Protein AF-A0A9W8GSR2-F1 (afdb_monomer_lite)

Foldseek 3Di:
DDDDDDDDDDDDPVVVVVVVVVVCCVPVVVDPPDPPVVVVVVVVVVVPPDPVVVCCVVVVVVVVVVVVVVVVVVVVVVVVVVVVVVVVPPPPVVPPPPVVPPPDDPPPDDDPPPPVLDFDADPQWTFDFDPPCPPDRDTDTDHHDPVSVVCVVVVPDPPSPPPPPDDPDPDPPDPVRVVVVVVVVPPDDPDDDDDPDPPVVVVVPPDDD

Radius of gyration: 35.97 Å; chains: 1; bounding box: 57×57×98 Å

Structure (mmCIF, N/CA/C/O backbone):
data_AF-A0A9W8GSR2-F1
#
_entry.id   AF-A0A9W8GSR2-F1
#
loop_
_atom_site.group_PDB
_atom_site.id
_atom_site.type_symbol
_atom_site.label_atom_id
_atom_site.label_alt_id
_atom_site.label_comp_id
_atom_site.label_asym_id
_atom_site.label_entity_id
_atom_site.label_seq_id
_atom_site.pdbx_PDB_ins_code
_atom_site.Cartn_x
_atom_site.Cartn_y
_atom_site.Cartn_z
_atom_site.occupancy
_atom_site.B_iso_or_equiv
_atom_site.auth_se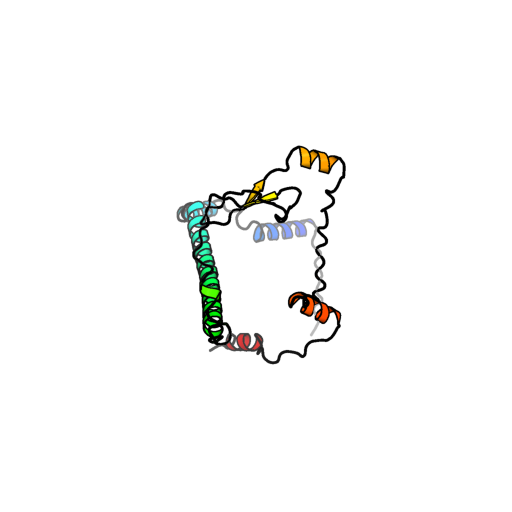q_id
_atom_site.auth_comp_id
_atom_site.auth_asym_id
_atom_site.auth_atom_id
_atom_site.pdbx_PDB_model_num
ATOM 1 N N . MET A 1 1 ? -5.259 -38.909 52.952 1.00 62.69 1 MET A N 1
ATOM 2 C CA . MET A 1 1 ? -5.332 -37.465 52.633 1.00 62.69 1 MET A CA 1
ATOM 3 C C . MET A 1 1 ? -6.721 -37.142 52.102 1.00 62.69 1 MET A C 1
ATOM 5 O O . MET A 1 1 ? -7.087 -37.640 51.044 1.00 62.69 1 MET A O 1
ATOM 9 N N . ALA A 1 2 ? -7.532 -36.405 52.863 1.00 62.84 2 ALA A N 1
ATOM 10 C CA . ALA A 1 2 ? -8.907 -36.088 52.479 1.00 62.84 2 ALA A CA 1
ATOM 11 C C . ALA A 1 2 ? -8.923 -35.020 51.373 1.00 62.84 2 ALA A C 1
ATOM 13 O O . ALA A 1 2 ? -8.339 -33.948 51.526 1.00 62.84 2 ALA A O 1
ATOM 14 N N . LYS A 1 3 ? -9.586 -35.309 50.247 1.00 74.06 3 LYS A N 1
ATOM 15 C CA . LYS A 1 3 ? -9.764 -34.348 49.151 1.00 74.06 3 LYS A CA 1
ATOM 16 C C . LYS A 1 3 ? -10.766 -33.279 49.595 1.00 74.06 3 LYS A C 1
ATOM 18 O O . LYS A 1 3 ? -11.950 -33.570 49.757 1.00 74.06 3 LYS A O 1
ATOM 23 N N . LYS A 1 4 ? -10.291 -32.049 49.806 1.00 83.69 4 LYS A N 1
ATOM 24 C CA . LYS A 1 4 ? -11.139 -30.898 50.142 1.00 83.69 4 LYS A CA 1
ATOM 25 C C . LYS A 1 4 ? -12.046 -30.605 48.941 1.00 83.69 4 LYS A C 1
ATOM 27 O O . LYS A 1 4 ? -11.554 -30.304 47.854 1.00 83.69 4 LYS A O 1
ATOM 32 N N . LYS A 1 5 ? -13.361 -30.763 49.110 1.00 83.81 5 LYS A N 1
ATOM 33 C CA . LYS A 1 5 ? -14.344 -30.468 48.057 1.00 83.81 5 LYS A CA 1
ATOM 34 C C . LYS A 1 5 ? -14.352 -28.953 47.814 1.00 83.81 5 LYS A C 1
ATOM 36 O O . LYS A 1 5 ? -14.456 -28.189 48.770 1.00 83.81 5 LYS A O 1
ATOM 41 N N . ARG A 1 6 ? -14.201 -28.523 46.556 1.00 87.19 6 ARG A N 1
ATOM 42 C CA . ARG A 1 6 ? -14.324 -27.110 46.168 1.00 87.19 6 ARG A CA 1
ATOM 43 C C . ARG A 1 6 ? -15.797 -26.719 46.216 1.00 87.19 6 ARG A C 1
ATOM 45 O O . ARG A 1 6 ? -16.610 -27.336 45.535 1.00 87.19 6 ARG A O 1
ATOM 52 N N . THR A 1 7 ? -16.129 -25.720 47.020 1.00 88.44 7 THR A N 1
ATOM 53 C CA . THR A 1 7 ? -17.444 -25.083 47.003 1.00 88.44 7 THR A CA 1
ATOM 54 C C . THR A 1 7 ? -17.496 -24.084 45.852 1.00 88.44 7 THR A C 1
ATOM 56 O O . THR A 1 7 ? -16.551 -23.325 45.637 1.00 88.44 7 THR A O 1
ATOM 59 N N . VAL A 1 8 ? -18.585 -24.115 45.086 1.00 91.81 8 VAL A N 1
ATOM 60 C CA . VAL A 1 8 ? -18.861 -23.129 44.038 1.00 91.81 8 VAL A CA 1
ATOM 61 C C . VAL A 1 8 ? -19.507 -21.930 44.721 1.00 91.81 8 VAL A C 1
ATOM 63 O O . VAL A 1 8 ? -20.615 -22.043 45.237 1.00 91.81 8 VAL A O 1
ATOM 66 N N . ALA A 1 9 ? -18.791 -20.811 44.781 1.00 89.94 9 ALA A N 1
ATOM 67 C CA . ALA A 1 9 ? -19.355 -19.549 45.238 1.00 89.94 9 ALA A CA 1
ATOM 68 C C . ALA A 1 9 ? -20.155 -18.940 44.081 1.00 89.94 9 ALA A C 1
ATOM 70 O O . ALA A 1 9 ? -19.578 -18.584 43.054 1.00 89.94 9 ALA A O 1
ATOM 71 N N . VAL A 1 10 ? -21.477 -18.877 44.227 1.00 94.31 10 VAL A N 1
ATOM 72 C CA . VAL A 1 10 ? -22.350 -18.157 43.295 1.00 94.31 10 VAL A CA 1
ATOM 73 C C . VAL A 1 10 ? -22.436 -16.719 43.795 1.00 94.31 10 VAL A C 1
ATOM 75 O O . VAL A 1 10 ? -22.927 -16.489 44.897 1.00 94.31 10 VAL A O 1
ATOM 78 N N . LEU A 1 11 ? -21.894 -15.782 43.017 1.00 96.19 11 LEU A N 1
ATOM 79 C CA . LEU A 1 11 ? -21.961 -14.350 43.309 1.00 96.19 11 LEU A CA 1
ATOM 80 C C . LEU A 1 11 ? -23.359 -13.817 42.998 1.00 96.19 11 LEU A C 1
ATOM 82 O O . LEU A 1 11 ? -24.037 -14.320 42.098 1.00 96.19 11 LEU A O 1
ATOM 86 N N . SER A 1 12 ? -23.773 -12.782 43.722 1.00 97.38 12 SER A N 1
ATOM 87 C CA . SER A 1 12 ? -24.953 -12.010 43.339 1.00 97.38 12 SER A CA 1
ATOM 88 C C . SER A 1 12 ? -24.688 -11.213 42.054 1.00 97.38 12 SER A C 1
ATOM 90 O O . SER A 1 12 ? -23.543 -10.901 41.720 1.00 97.38 12 SER A O 1
ATOM 92 N N . GLU A 1 13 ? -25.748 -10.860 41.325 1.00 97.00 13 GLU A N 1
ATOM 93 C CA . GLU A 1 13 ? -25.638 -10.092 40.076 1.00 97.00 13 GLU A CA 1
ATOM 94 C C . GLU A 1 13 ? -24.912 -8.752 40.283 1.00 97.00 13 GLU A C 1
ATOM 96 O O . GLU A 1 13 ? -24.059 -8.387 39.479 1.00 97.00 13 GLU A O 1
ATOM 101 N N . ALA A 1 14 ? -25.170 -8.070 41.404 1.00 96.12 14 ALA A N 1
ATOM 102 C CA . ALA A 1 14 ? -24.529 -6.801 41.750 1.00 96.12 14 ALA A CA 1
ATOM 103 C C . ALA A 1 14 ? -23.016 -6.933 42.019 1.00 96.12 14 ALA A C 1
ATOM 105 O O . ALA A 1 14 ? -22.234 -6.056 41.655 1.00 96.12 14 ALA A O 1
ATOM 106 N N . GLU A 1 15 ? -22.581 -8.028 42.648 1.00 97.31 15 GLU A N 1
ATOM 107 C CA . GLU A 1 15 ? -21.153 -8.294 42.868 1.00 97.31 15 GLU A CA 1
ATOM 108 C C . GLU A 1 15 ? -20.445 -8.643 41.558 1.00 97.31 15 GLU A C 1
ATOM 110 O O . GLU A 1 15 ? -19.308 -8.225 41.333 1.00 97.31 15 GLU A O 1
ATOM 115 N N . PHE A 1 16 ? -21.123 -9.387 40.680 1.00 97.06 16 PHE A N 1
ATOM 116 C CA . PHE A 1 16 ? -20.595 -9.734 39.367 1.00 97.06 16 PHE A CA 1
ATOM 117 C C . PHE A 1 16 ? -20.391 -8.491 38.495 1.00 97.06 16 PHE A C 1
ATOM 119 O O . PHE A 1 16 ? -19.299 -8.303 37.957 1.00 97.06 16 PHE A O 1
ATOM 126 N N . THR A 1 17 ? -21.400 -7.621 38.384 1.00 96.25 17 THR A N 1
ATOM 127 C CA . THR A 1 17 ? -21.311 -6.400 37.567 1.00 96.25 17 THR A CA 1
ATOM 128 C C . THR A 1 17 ? -20.237 -5.450 38.086 1.00 96.25 17 THR A C 1
ATOM 130 O O . THR A 1 17 ? -19.386 -5.027 37.309 1.00 96.25 17 THR A O 1
ATOM 133 N N . SER A 1 18 ? -20.183 -5.216 39.400 1.00 95.81 18 SER A N 1
ATOM 134 C CA . SER A 1 18 ? -19.136 -4.401 40.035 1.00 95.81 18 SER A CA 1
ATOM 135 C C . SER A 1 18 ? -17.723 -4.952 39.782 1.00 95.81 18 SER A C 1
ATOM 137 O O . SER A 1 18 ? -16.793 -4.201 39.478 1.00 95.81 18 SER A O 1
ATOM 139 N N . GLY A 1 19 ? -17.554 -6.278 39.834 1.00 96.06 19 GLY A N 1
ATOM 140 C CA . GLY A 1 19 ? -16.280 -6.927 39.525 1.00 96.06 19 GLY A CA 1
ATOM 141 C C . GLY A 1 19 ? -15.850 -6.747 38.066 1.00 96.06 19 GLY A C 1
ATOM 142 O O . GLY A 1 19 ? -14.680 -6.471 37.799 1.00 96.06 19 GLY A O 1
ATOM 143 N N . ILE A 1 20 ? -16.789 -6.868 37.124 1.00 96.56 20 ILE A N 1
ATOM 144 C CA . ILE A 1 20 ? -16.529 -6.626 35.699 1.00 96.56 20 ILE A CA 1
ATOM 145 C C . ILE A 1 20 ? -16.196 -5.153 35.448 1.00 96.56 20 ILE A C 1
ATOM 147 O O . ILE A 1 20 ? -15.214 -4.874 34.762 1.00 96.56 20 ILE A O 1
ATOM 151 N N . ASP A 1 21 ? -16.933 -4.217 36.047 1.00 90.50 21 ASP A N 1
ATOM 152 C CA . ASP A 1 21 ? -16.673 -2.782 35.902 1.00 90.50 21 ASP A CA 1
ATOM 153 C C . ASP A 1 21 ? -15.286 -2.399 36.427 1.00 90.50 21 ASP A C 1
ATOM 155 O O . ASP A 1 21 ? -14.570 -1.639 35.776 1.00 90.50 21 ASP A O 1
ATOM 159 N N . ALA A 1 22 ? -14.849 -2.980 37.548 1.00 90.75 22 ALA A N 1
ATOM 160 C CA . ALA A 1 22 ? -13.500 -2.771 38.069 1.00 90.75 22 ALA A CA 1
ATOM 161 C C . ALA A 1 22 ? -12.412 -3.284 37.105 1.00 90.75 22 ALA A C 1
ATOM 163 O O . ALA A 1 22 ? -11.382 -2.629 36.924 1.00 90.75 22 ALA A O 1
ATOM 164 N N . ILE A 1 23 ? -12.637 -4.434 36.458 1.00 92.44 23 ILE A N 1
ATOM 165 C CA . ILE A 1 23 ? -11.720 -4.982 35.445 1.00 92.44 23 ILE A CA 1
ATOM 166 C C . ILE A 1 23 ? -11.686 -4.073 34.214 1.00 92.44 23 ILE A C 1
ATOM 168 O O . ILE A 1 23 ? -10.605 -3.726 33.740 1.00 92.44 23 ILE A O 1
ATOM 172 N N . ILE A 1 24 ? -12.850 -3.638 33.725 1.00 88.81 24 ILE A N 1
ATOM 173 C CA . ILE A 1 24 ? -12.952 -2.746 32.566 1.00 88.81 24 ILE A CA 1
ATOM 174 C C . ILE A 1 24 ? -12.263 -1.412 32.857 1.00 88.81 24 ILE A C 1
ATOM 176 O O . ILE A 1 24 ? -11.467 -0.947 32.045 1.00 88.81 24 ILE A O 1
ATOM 180 N N . GLN A 1 25 ? -12.509 -0.803 34.016 1.00 84.50 25 GLN A N 1
ATOM 181 C CA . GLN A 1 25 ? -11.863 0.452 34.399 1.00 84.50 25 GLN A CA 1
ATOM 182 C C . GLN A 1 25 ? -10.343 0.307 34.471 1.00 84.50 25 GLN A C 1
ATOM 184 O O . GLN A 1 25 ? -9.629 1.156 33.946 1.00 84.50 25 GLN A O 1
ATOM 189 N N . ARG A 1 26 ? -9.836 -0.785 35.052 1.00 85.19 26 ARG A N 1
ATOM 190 C CA . ARG A 1 26 ? -8.392 -1.025 35.150 1.00 85.19 26 ARG A CA 1
ATOM 191 C C . ARG A 1 26 ? -7.738 -1.243 33.783 1.00 85.19 26 ARG A C 1
ATOM 193 O O . ARG A 1 26 ? -6.669 -0.691 33.532 1.00 85.19 26 ARG A O 1
ATOM 200 N N . ASP A 1 27 ? -8.367 -2.044 32.925 1.00 88.56 27 ASP A N 1
ATOM 201 C CA . ASP A 1 27 ? -7.731 -2.551 31.704 1.00 88.56 27 ASP A CA 1
ATOM 202 C C . ASP A 1 27 ? -8.003 -1.659 30.480 1.00 88.56 27 ASP A C 1
ATOM 204 O O . ASP A 1 27 ? -7.132 -1.504 29.624 1.00 88.56 27 ASP A O 1
ATOM 208 N N . TYR A 1 28 ? -9.180 -1.030 30.403 1.00 84.62 28 TYR A N 1
ATOM 209 C CA . TYR A 1 28 ? -9.578 -0.174 29.277 1.00 84.62 28 TYR A CA 1
ATOM 210 C C . TYR A 1 28 ? -9.481 1.320 29.584 1.00 84.62 28 TYR A C 1
ATOM 212 O O . TYR A 1 28 ? -9.255 2.113 28.669 1.00 84.62 28 TYR A O 1
ATOM 220 N N . PHE A 1 29 ? -9.589 1.720 30.854 1.00 73.44 29 PHE A N 1
ATOM 221 C CA . PHE A 1 29 ? -9.509 3.124 31.265 1.00 73.44 29 PHE A CA 1
ATOM 222 C C . PHE A 1 29 ? -8.435 3.363 32.336 1.00 73.44 29 PHE A C 1
ATOM 224 O O . PHE A 1 29 ? -8.732 3.935 33.385 1.00 73.44 29 PHE A O 1
ATOM 231 N N . PRO A 1 30 ? -7.157 3.019 32.083 1.00 66.62 30 PRO A N 1
ATOM 232 C CA . PRO A 1 30 ? -6.099 3.046 33.099 1.00 66.62 30 PRO A CA 1
ATOM 233 C C . PRO A 1 30 ? -5.789 4.438 33.694 1.00 66.62 30 PRO A C 1
ATOM 235 O O . PRO A 1 30 ? -4.845 4.570 34.469 1.00 66.62 30 PRO A O 1
ATOM 238 N N . ARG A 1 31 ? -6.513 5.505 33.314 1.00 59.88 31 ARG A N 1
ATOM 239 C CA . ARG A 1 31 ? -6.194 6.903 33.654 1.00 59.88 31 ARG A CA 1
ATOM 240 C C . ARG A 1 31 ? -7.383 7.824 33.946 1.00 59.88 31 ARG A C 1
ATOM 242 O O . ARG A 1 31 ? -7.170 9.026 34.070 1.00 59.88 31 ARG A O 1
ATOM 249 N N . THR A 1 32 ? -8.616 7.335 34.069 1.00 60.59 32 THR A N 1
ATOM 250 C CA . THR A 1 32 ? -9.769 8.228 34.321 1.00 60.59 32 THR A CA 1
ATOM 251 C C . THR A 1 32 ? -9.885 8.749 35.756 1.00 60.59 32 THR A C 1
ATOM 253 O O . THR A 1 32 ? -10.733 9.605 35.988 1.00 60.59 32 THR A O 1
ATOM 256 N N . LEU A 1 33 ? -9.063 8.297 36.714 1.00 55.22 33 LEU A N 1
ATOM 257 C CA . LEU A 1 33 ? -9.316 8.577 38.137 1.00 55.22 33 LEU A CA 1
ATOM 258 C C . LEU A 1 33 ? -8.362 9.541 38.858 1.00 55.22 33 LEU A C 1
ATOM 260 O O . LEU A 1 33 ? -8.759 10.047 39.898 1.00 55.22 33 LEU A O 1
ATOM 264 N N . ASP A 1 34 ? -7.209 9.930 38.302 1.00 58.84 34 ASP A N 1
ATOM 265 C CA . ASP A 1 34 ? -6.308 10.867 38.997 1.00 58.84 34 ASP A CA 1
ATOM 266 C C . ASP A 1 34 ? -5.976 12.102 38.152 1.00 58.84 34 ASP A C 1
ATOM 268 O O . ASP A 1 34 ? -4.991 12.149 37.407 1.00 58.84 34 ASP A O 1
ATOM 272 N N . GLY A 1 35 ? -6.760 13.171 38.333 1.00 57.28 35 GLY A N 1
ATOM 273 C CA . GLY A 1 35 ? -6.522 14.487 37.716 1.00 57.28 35 GLY A CA 1
ATOM 274 C C . GLY A 1 35 ? -5.141 15.100 38.026 1.00 57.28 35 GLY A C 1
ATOM 275 O O . GLY A 1 35 ? -4.713 16.044 37.359 1.00 57.28 35 GLY A O 1
ATOM 276 N N . ALA A 1 36 ? -4.404 14.545 38.994 1.00 56.94 36 ALA A N 1
ATOM 277 C CA . ALA A 1 36 ? -3.026 14.919 39.304 1.00 56.94 36 ALA A CA 1
ATOM 278 C C . ALA A 1 36 ? -1.998 14.348 38.302 1.00 56.94 36 ALA A C 1
ATOM 280 O O . ALA A 1 36 ? -1.045 15.045 37.947 1.00 56.94 36 ALA A O 1
ATOM 281 N N . GLN A 1 37 ? -2.198 13.130 37.781 1.00 56.81 37 GLN A N 1
ATOM 282 C CA . GLN A 1 37 ? -1.259 12.505 36.834 1.00 56.81 37 GLN A CA 1
ATOM 283 C C . GLN A 1 37 ? -1.407 13.035 35.400 1.00 56.81 37 GLN A C 1
ATOM 285 O O . GLN A 1 37 ? -0.446 13.029 34.624 1.00 56.81 37 GLN A O 1
ATOM 290 N N . GLN A 1 38 ? -2.577 13.580 35.049 1.00 58.81 38 GLN A N 1
ATOM 291 C CA . GLN A 1 38 ? -2.821 14.167 33.727 1.00 58.81 38 GLN A CA 1
ATOM 292 C C . GLN A 1 38 ? -1.885 15.352 33.428 1.00 58.81 38 GLN A C 1
ATOM 294 O O . GLN A 1 38 ? -1.469 15.551 32.284 1.00 58.81 38 GLN A O 1
ATOM 299 N N . ARG A 1 39 ? -1.467 16.097 34.462 1.00 58.56 39 ARG A N 1
ATOM 300 C CA . ARG A 1 39 ? -0.545 17.232 34.306 1.00 58.56 39 ARG A CA 1
ATOM 301 C C . ARG A 1 39 ? 0.867 16.797 33.913 1.00 58.56 39 ARG A C 1
ATOM 303 O O . ARG A 1 39 ? 1.480 17.470 33.090 1.00 58.56 39 ARG A O 1
ATOM 310 N N . GLN A 1 40 ? 1.359 15.660 34.407 1.00 58.53 40 GLN A N 1
ATOM 311 C CA . GLN A 1 40 ? 2.710 15.181 34.087 1.00 58.53 40 GLN A CA 1
ATOM 312 C C . GLN A 1 40 ? 2.809 14.600 32.665 1.00 58.53 40 GLN A C 1
ATOM 314 O O . GLN A 1 40 ? 3.762 14.905 31.952 1.00 58.53 40 GLN A O 1
ATOM 319 N N . CYS A 1 41 ? 1.796 13.865 32.188 1.00 54.22 41 CYS A N 1
ATOM 320 C CA . CYS A 1 41 ? 1.774 13.383 30.794 1.00 54.22 41 CYS A CA 1
ATOM 321 C C . CYS A 1 41 ? 1.633 14.509 29.756 1.00 54.22 41 CYS A C 1
ATOM 323 O O . CYS A 1 41 ? 2.127 14.382 28.641 1.00 54.22 41 CYS A O 1
ATOM 325 N N . SER A 1 42 ? 1.005 15.634 30.111 1.00 56.53 42 SER A N 1
ATOM 326 C CA . SER A 1 42 ? 0.928 16.794 29.212 1.00 56.53 42 SER A CA 1
ATOM 327 C C . SER A 1 42 ? 2.260 17.546 29.058 1.00 56.53 42 SER A C 1
ATOM 329 O O . SER A 1 42 ? 2.448 18.271 28.084 1.00 56.53 42 SER A O 1
ATOM 331 N N . GLN A 1 43 ? 3.203 17.376 29.994 1.00 58.12 43 GLN A N 1
ATOM 332 C CA . GLN A 1 43 ? 4.503 18.054 29.953 1.00 58.12 43 GLN A CA 1
ATOM 333 C C . GLN A 1 43 ? 5.520 17.317 29.074 1.00 58.12 43 GLN A C 1
ATOM 335 O O . GLN A 1 43 ? 6.281 17.969 28.364 1.00 58.12 43 GLN A O 1
ATOM 340 N N . THR A 1 44 ? 5.489 15.983 29.024 1.00 54.62 44 THR A N 1
ATOM 341 C CA . THR A 1 44 ? 6.306 15.208 28.068 1.00 54.62 44 THR A CA 1
ATOM 342 C C . THR A 1 44 ? 5.814 15.374 26.626 1.00 54.62 44 THR A C 1
ATOM 344 O O . THR A 1 44 ? 6.623 15.401 25.699 1.00 54.62 44 THR A O 1
ATOM 347 N N . ALA A 1 45 ? 4.510 15.601 26.434 1.00 55.25 45 ALA A N 1
ATOM 348 C CA . ALA A 1 45 ? 3.919 15.970 25.144 1.00 55.25 45 ALA A CA 1
ATOM 349 C C . ALA A 1 45 ? 4.333 17.371 24.643 1.00 55.25 45 ALA A C 1
ATOM 351 O O . ALA A 1 45 ? 4.136 17.685 23.477 1.00 55.25 45 ALA A O 1
ATOM 352 N N . ARG A 1 46 ? 4.901 18.225 25.509 1.00 55.50 46 ARG A N 1
ATOM 353 C CA . ARG A 1 46 ? 5.477 19.526 25.118 1.00 55.50 46 ARG A CA 1
ATOM 354 C C . ARG A 1 46 ? 6.959 19.449 24.746 1.00 55.50 46 ARG A C 1
ATOM 356 O O . ARG A 1 46 ? 7.471 20.391 24.155 1.00 55.50 46 ARG A O 1
ATOM 363 N N . GLN A 1 47 ? 7.649 18.372 25.130 1.00 62.41 47 GLN A N 1
ATOM 364 C CA . GLN A 1 47 ? 9.057 18.133 24.785 1.00 62.41 47 GLN A CA 1
ATOM 365 C C . GLN A 1 47 ? 9.220 17.290 23.518 1.00 62.41 47 GLN A C 1
ATOM 367 O O . GLN A 1 47 ? 10.271 17.320 22.886 1.00 62.41 47 GLN A O 1
ATOM 372 N N . SER A 1 48 ? 8.182 16.551 23.135 1.00 58.72 48 SER A N 1
ATOM 373 C CA . SER A 1 48 ? 8.051 16.039 21.777 1.00 58.72 48 SER A CA 1
ATOM 374 C C . SER A 1 48 ? 7.652 17.225 20.905 1.00 58.72 48 SER A C 1
ATOM 376 O O . SER A 1 48 ? 6.716 17.946 21.246 1.00 58.72 48 SER A O 1
ATOM 378 N N . GLY A 1 49 ? 8.403 17.476 19.830 1.00 66.94 49 GLY A N 1
ATOM 379 C CA . GLY A 1 49 ? 8.061 18.491 18.837 1.00 66.94 49 GLY A CA 1
ATOM 380 C C . GLY A 1 49 ? 6.617 18.347 18.349 1.00 66.94 49 GLY A C 1
ATOM 381 O O . GLY A 1 49 ? 5.926 17.377 18.668 1.00 66.94 49 GLY A O 1
ATOM 382 N N . SER A 1 50 ? 6.136 19.326 17.580 1.00 86.19 50 SER A N 1
ATOM 383 C CA . SER A 1 50 ? 4.769 19.278 17.039 1.00 86.19 50 SER A CA 1
ATOM 384 C C . SER A 1 50 ? 4.459 17.902 16.428 1.00 86.19 50 SER A C 1
ATOM 386 O O . SER A 1 50 ? 5.354 17.243 15.897 1.00 86.19 50 SER A O 1
ATOM 388 N N . LEU A 1 51 ? 3.199 17.457 16.479 1.00 80.62 51 LEU A N 1
ATOM 389 C CA . LEU A 1 51 ? 2.782 16.201 15.838 1.00 80.62 51 LEU A CA 1
ATOM 390 C C . LEU A 1 51 ? 3.305 16.108 14.391 1.00 80.62 51 LEU A C 1
ATOM 392 O O . LEU A 1 51 ? 3.760 15.051 13.966 1.00 80.62 51 LEU A O 1
ATOM 396 N N . ASP A 1 52 ? 3.333 17.234 13.677 1.00 79.88 52 ASP A N 1
ATOM 397 C CA . ASP A 1 52 ? 3.890 17.351 12.329 1.00 79.88 52 ASP A CA 1
ATOM 398 C C . ASP A 1 52 ? 5.399 17.080 12.253 1.00 79.88 52 ASP A C 1
ATOM 400 O O . ASP A 1 52 ? 5.873 16.506 11.275 1.00 79.88 52 ASP A O 1
ATOM 404 N N . GLU A 1 53 ? 6.172 17.469 13.264 1.00 82.31 53 GLU A N 1
ATOM 405 C CA . GLU A 1 53 ? 7.606 17.184 13.357 1.00 82.31 53 GLU A CA 1
ATOM 406 C C . GLU A 1 53 ? 7.862 15.696 13.606 1.00 82.31 53 GLU A C 1
ATOM 408 O O . GLU A 1 53 ? 8.704 15.103 12.933 1.00 82.31 53 GLU A O 1
ATOM 413 N N . TYR A 1 54 ? 7.078 15.069 14.488 1.00 80.44 54 TYR A N 1
ATOM 414 C CA . TYR A 1 54 ? 7.127 13.622 14.708 1.00 80.44 54 TYR A CA 1
ATOM 415 C C . TYR A 1 54 ? 6.753 12.847 13.436 1.00 80.44 54 TYR A C 1
ATOM 417 O O . TYR A 1 54 ? 7.477 11.944 13.010 1.00 80.44 54 TYR A O 1
ATOM 425 N N . LEU A 1 55 ? 5.666 13.251 12.771 1.00 83.69 55 LEU A N 1
ATOM 426 C CA . LEU A 1 55 ? 5.250 12.662 11.503 1.00 83.69 55 LEU A CA 1
ATOM 427 C C . LEU A 1 55 ? 6.306 12.879 10.416 1.00 83.69 55 LEU A C 1
ATOM 429 O O . LEU A 1 55 ? 6.597 11.944 9.679 1.00 83.69 55 LEU A O 1
ATOM 433 N N . ARG A 1 56 ? 6.944 14.052 10.315 1.00 82.19 56 ARG A N 1
ATOM 434 C CA . ARG A 1 56 ? 8.049 14.283 9.364 1.00 82.19 56 ARG A CA 1
ATOM 435 C C . ARG A 1 56 ? 9.270 13.422 9.667 1.00 82.19 56 ARG A C 1
ATOM 437 O O . ARG A 1 56 ? 9.826 12.840 8.737 1.00 82.19 56 ARG A O 1
ATOM 444 N N . ALA A 1 57 ? 9.682 13.318 10.928 1.00 80.38 57 ALA A N 1
ATOM 445 C CA . ALA A 1 57 ? 10.830 12.507 11.322 1.00 80.38 57 ALA A CA 1
ATOM 446 C C . ALA A 1 57 ? 10.616 11.030 10.961 1.00 80.38 57 ALA A C 1
ATOM 448 O O . ALA A 1 57 ? 11.483 10.420 10.344 1.00 80.38 57 ALA A O 1
ATOM 449 N N . HIS A 1 58 ? 9.436 10.477 11.246 1.00 77.81 58 HIS A N 1
ATOM 450 C CA . HIS A 1 58 ? 9.164 9.057 11.000 1.00 77.81 58 HIS A CA 1
ATOM 451 C C . HIS A 1 58 ? 8.708 8.735 9.573 1.00 77.81 58 HIS A C 1
ATOM 453 O O . HIS A 1 58 ? 9.041 7.676 9.055 1.00 77.81 58 HIS A O 1
ATOM 459 N N . THR A 1 59 ? 8.045 9.652 8.864 1.00 82.38 59 THR A N 1
ATOM 460 C CA . THR A 1 59 ? 7.741 9.434 7.435 1.00 82.38 59 THR A CA 1
ATOM 461 C C . THR A 1 59 ? 8.972 9.600 6.549 1.00 82.38 59 THR A C 1
ATOM 463 O O . THR A 1 59 ? 9.080 8.944 5.513 1.00 82.38 59 THR A O 1
ATOM 466 N N . SER A 1 60 ? 9.919 10.470 6.916 1.00 78.56 60 SER A N 1
ATOM 467 C CA . SER A 1 60 ? 11.148 10.655 6.136 1.00 78.56 60 SER A CA 1
ATOM 468 C C . SER A 1 60 ? 12.102 9.465 6.256 1.00 78.56 60 SER A C 1
ATOM 470 O O . SER A 1 60 ? 12.693 9.072 5.246 1.00 78.56 60 SER A O 1
ATOM 472 N N . GLU A 1 61 ? 12.198 8.848 7.437 1.00 76.44 61 GLU A N 1
ATOM 473 C CA . GLU A 1 61 ? 13.005 7.646 7.664 1.00 76.44 61 GLU A CA 1
ATOM 474 C C . GLU A 1 61 ? 12.468 6.439 6.877 1.00 76.44 61 GLU A C 1
ATOM 476 O O . GLU A 1 61 ? 13.219 5.797 6.130 1.00 76.44 61 GLU A O 1
ATOM 481 N N . ASP A 1 62 ? 11.153 6.207 6.918 1.00 83.56 62 ASP A N 1
ATOM 482 C CA . ASP A 1 62 ? 10.509 5.141 6.144 1.00 83.56 62 ASP A CA 1
ATOM 483 C C . ASP A 1 62 ? 10.685 5.349 4.633 1.00 83.56 62 ASP A C 1
ATOM 485 O O . ASP A 1 62 ? 11.073 4.428 3.906 1.00 83.56 62 ASP A O 1
ATOM 489 N N . ASN A 1 63 ? 10.516 6.584 4.151 1.00 84.56 63 ASN A N 1
ATOM 490 C CA . ASN A 1 63 ? 10.721 6.918 2.742 1.00 84.56 63 ASN A CA 1
ATOM 491 C C . ASN A 1 63 ? 12.177 6.711 2.287 1.00 84.56 63 ASN A C 1
ATOM 493 O O . ASN A 1 63 ? 12.417 6.326 1.137 1.00 84.56 63 ASN A O 1
ATOM 497 N N . ALA A 1 64 ? 13.160 6.946 3.161 1.00 88.94 64 ALA A N 1
ATOM 498 C CA . ALA A 1 64 ? 14.566 6.702 2.853 1.00 88.94 64 ALA A CA 1
ATOM 499 C C . ALA A 1 64 ? 14.864 5.201 2.706 1.00 88.94 64 ALA A C 1
ATOM 501 O O . ALA A 1 64 ? 15.578 4.805 1.780 1.00 88.94 64 ALA A O 1
ATOM 502 N N . SER A 1 65 ? 14.290 4.360 3.571 1.00 89.62 65 SER A N 1
ATOM 503 C CA . SER A 1 65 ? 14.451 2.903 3.487 1.00 89.62 65 SER A CA 1
ATOM 504 C C . SER A 1 65 ? 13.833 2.326 2.204 1.00 89.62 65 SER A C 1
ATOM 506 O O . SER A 1 65 ? 14.467 1.517 1.519 1.00 89.62 65 SER A O 1
ATOM 508 N N . PHE A 1 66 ? 12.653 2.819 1.808 1.00 89.38 66 PHE A N 1
ATOM 509 C CA . PHE A 1 66 ? 11.980 2.396 0.581 1.00 89.38 66 PHE A CA 1
ATOM 510 C C . PHE A 1 66 ? 12.787 2.758 -0.672 1.00 89.38 66 PHE A C 1
ATOM 512 O O . PHE A 1 66 ? 12.964 1.923 -1.559 1.00 89.38 66 PHE A O 1
ATOM 519 N N . ARG A 1 67 ? 13.352 3.972 -0.727 1.00 94.19 67 ARG A N 1
ATOM 520 C CA . ARG A 1 67 ? 14.224 4.392 -1.839 1.00 94.19 67 ARG A CA 1
ATOM 521 C C . ARG A 1 67 ? 15.452 3.492 -1.972 1.00 94.19 67 ARG A C 1
ATOM 523 O O . ARG A 1 67 ? 15.716 3.006 -3.065 1.00 94.19 67 ARG A O 1
ATOM 530 N N . ARG A 1 68 ? 16.127 3.169 -0.859 1.00 95.38 68 ARG A N 1
ATOM 531 C CA . ARG A 1 68 ? 17.272 2.234 -0.857 1.00 95.38 68 ARG A CA 1
ATOM 532 C C . ARG A 1 68 ? 16.898 0.857 -1.406 1.00 95.38 68 ARG A C 1
ATOM 534 O O . ARG A 1 68 ? 17.683 0.259 -2.138 1.00 95.38 68 ARG A O 1
ATOM 541 N N . MET A 1 69 ? 15.710 0.358 -1.068 1.00 95.88 69 MET A N 1
ATOM 542 C CA . MET A 1 69 ? 15.214 -0.926 -1.568 1.00 95.88 69 MET A CA 1
ATOM 543 C C . MET A 1 69 ? 14.976 -0.889 -3.084 1.00 95.88 69 MET A C 1
ATOM 545 O O . MET A 1 69 ? 15.469 -1.758 -3.802 1.00 95.88 69 MET A O 1
ATOM 549 N N . VAL A 1 70 ? 14.279 0.141 -3.576 1.00 96.81 70 VAL A N 1
ATOM 550 C CA . VAL A 1 70 ? 14.004 0.326 -5.011 1.00 96.81 70 VAL A CA 1
ATOM 551 C C . VAL A 1 70 ? 15.297 0.497 -5.811 1.00 96.81 70 VAL A C 1
ATOM 553 O O . VAL A 1 70 ? 15.455 -0.133 -6.859 1.00 96.81 70 VAL A O 1
ATOM 556 N N . ASP A 1 71 ? 16.239 1.296 -5.309 1.00 97.50 71 ASP A N 1
ATOM 557 C CA . ASP A 1 71 ? 17.534 1.520 -5.955 1.00 97.50 71 ASP A CA 1
ATOM 558 C C . ASP A 1 71 ? 18.370 0.234 -5.997 1.00 97.50 71 ASP A C 1
ATOM 560 O O . ASP A 1 71 ? 18.958 -0.087 -7.032 1.00 97.50 71 ASP A O 1
ATOM 564 N N . SER A 1 72 ? 18.364 -0.560 -4.919 1.00 97.75 72 SER A N 1
ATOM 565 C CA . SER A 1 72 ? 19.049 -1.858 -4.883 1.00 97.75 72 SER A CA 1
ATOM 566 C C . SER A 1 72 ? 18.465 -2.851 -5.892 1.00 97.75 72 SER A C 1
ATOM 568 O O . SER A 1 72 ? 19.207 -3.540 -6.596 1.00 97.75 72 SER A O 1
ATOM 570 N N . ASP A 1 73 ? 17.139 -2.906 -6.021 1.00 97.31 73 ASP A N 1
ATOM 571 C CA . ASP A 1 73 ? 16.478 -3.761 -7.008 1.00 97.31 73 ASP A CA 1
ATOM 572 C C . ASP A 1 73 ? 16.753 -3.313 -8.445 1.00 97.31 73 ASP A C 1
ATOM 574 O O . ASP A 1 73 ? 16.960 -4.155 -9.328 1.00 97.31 73 ASP A O 1
ATOM 578 N N . LYS A 1 74 ? 16.794 -1.999 -8.692 1.00 97.12 74 LYS A N 1
ATOM 579 C CA . LYS A 1 74 ? 17.195 -1.443 -9.987 1.00 97.12 74 LYS A CA 1
ATOM 580 C C . LYS A 1 74 ? 18.632 -1.839 -10.322 1.00 97.12 74 LYS A C 1
ATOM 582 O O . LYS A 1 74 ? 18.859 -2.417 -11.383 1.00 97.12 74 LYS A O 1
ATOM 587 N N . GLN A 1 75 ? 19.562 -1.657 -9.386 1.00 97.19 75 GLN A N 1
ATOM 588 C CA . GLN A 1 75 ? 20.959 -2.058 -9.551 1.00 97.19 75 GLN A CA 1
ATOM 589 C C . GLN A 1 75 ? 21.092 -3.557 -9.869 1.00 97.19 75 GLN A C 1
ATOM 591 O O . GLN A 1 75 ? 21.770 -3.933 -10.824 1.00 97.19 75 GLN A O 1
ATOM 596 N N . ARG A 1 76 ? 20.375 -4.428 -9.145 1.00 96.56 76 ARG A N 1
ATOM 597 C CA . ARG A 1 76 ? 20.357 -5.879 -9.415 1.00 96.56 76 ARG A CA 1
ATOM 598 C C . ARG A 1 76 ? 19.833 -6.219 -10.811 1.00 96.56 76 ARG A C 1
ATOM 600 O O . ARG A 1 76 ? 20.312 -7.171 -11.435 1.00 96.56 76 ARG A O 1
ATOM 607 N N . ARG A 1 77 ? 18.831 -5.485 -11.309 1.00 95.38 77 ARG A N 1
ATOM 608 C CA . ARG A 1 77 ? 18.320 -5.655 -12.679 1.00 95.38 77 ARG A CA 1
ATOM 609 C C . ARG A 1 77 ? 19.360 -5.217 -13.702 1.00 95.38 77 ARG A C 1
ATOM 611 O O . ARG A 1 77 ? 19.621 -5.983 -14.627 1.00 95.38 77 ARG A O 1
ATOM 618 N N . ASP A 1 78 ? 19.987 -4.064 -13.510 1.00 94.50 78 ASP A N 1
ATOM 619 C CA . ASP A 1 78 ? 21.004 -3.524 -14.419 1.00 94.50 78 ASP A CA 1
ATOM 620 C C . ASP A 1 78 ? 22.234 -4.448 -14.500 1.00 94.50 78 ASP A C 1
ATOM 622 O O . ASP A 1 78 ? 22.729 -4.762 -15.586 1.00 94.50 78 ASP A O 1
ATOM 626 N N . GLU A 1 79 ? 22.674 -5.007 -13.370 1.00 95.38 79 GLU A N 1
ATOM 627 C CA . GLU A 1 79 ? 23.722 -6.033 -13.325 1.00 95.38 79 GLU A CA 1
ATOM 628 C C . GLU A 1 79 ? 23.330 -7.303 -14.093 1.00 95.38 79 GLU A C 1
ATOM 630 O O . GLU A 1 79 ? 24.144 -7.877 -14.820 1.00 95.38 79 GLU A O 1
ATOM 635 N N . ARG A 1 80 ? 22.075 -7.751 -13.979 1.00 92.44 80 ARG A N 1
ATOM 636 C CA . ARG A 1 80 ? 21.587 -8.910 -14.737 1.00 92.44 80 ARG A CA 1
ATOM 637 C C . ARG A 1 80 ? 21.557 -8.614 -16.238 1.00 92.44 80 ARG A C 1
ATOM 639 O O . ARG A 1 80 ? 22.030 -9.441 -17.018 1.00 92.44 80 ARG A O 1
ATOM 646 N N . TYR A 1 81 ? 21.037 -7.456 -16.643 1.00 88.75 81 TYR A N 1
ATOM 647 C CA . TYR A 1 81 ? 20.955 -7.062 -18.051 1.00 88.75 81 TYR A CA 1
ATOM 648 C C . TYR A 1 81 ? 22.333 -6.844 -18.676 1.00 88.75 81 TYR A C 1
ATOM 650 O O . TYR A 1 81 ? 22.552 -7.290 -19.798 1.00 88.75 81 TYR A O 1
ATOM 658 N N . SER A 1 82 ? 23.284 -6.250 -17.951 1.00 87.62 82 SER A N 1
ATOM 659 C CA . SER A 1 82 ? 24.653 -6.049 -18.447 1.00 87.62 82 SER A CA 1
ATOM 660 C C . SER A 1 82 ? 25.402 -7.363 -18.706 1.00 87.62 82 SER A C 1
ATOM 662 O O . SER A 1 82 ? 26.186 -7.459 -19.651 1.00 87.62 82 SER A O 1
ATOM 664 N N . ARG A 1 83 ? 25.143 -8.413 -17.915 1.00 83.25 83 ARG A N 1
ATOM 665 C CA . ARG A 1 83 ? 25.701 -9.755 -18.166 1.00 83.25 83 ARG A CA 1
ATOM 666 C C . ARG A 1 83 ? 25.108 -10.386 -19.420 1.00 83.25 83 ARG A C 1
ATOM 668 O O . ARG A 1 83 ? 25.840 -10.963 -20.219 1.00 83.25 83 ARG A O 1
ATOM 675 N N . VAL A 1 84 ? 23.794 -10.261 -19.597 1.00 79.12 84 VAL A N 1
ATOM 676 C CA . VAL A 1 84 ? 23.090 -10.793 -20.771 1.00 79.12 84 VAL A CA 1
ATOM 677 C C . VAL A 1 84 ? 23.519 -10.058 -22.038 1.00 79.12 84 VAL A C 1
ATOM 679 O O . VAL A 1 84 ? 23.830 -10.707 -23.032 1.00 79.12 84 VAL A O 1
ATOM 682 N N . SER A 1 85 ? 23.613 -8.726 -22.006 1.00 74.50 85 SER A N 1
ATOM 683 C CA . SER A 1 85 ? 24.051 -7.950 -23.167 1.00 74.50 85 SER A CA 1
ATOM 684 C C . SER A 1 85 ? 25.486 -8.290 -23.564 1.00 74.50 85 SER A C 1
ATOM 686 O O . SER A 1 85 ? 25.731 -8.527 -24.740 1.00 74.50 85 SER A O 1
ATOM 688 N N . ARG A 1 86 ? 26.415 -8.439 -22.606 1.00 69.25 86 ARG A N 1
ATOM 689 C CA . ARG A 1 86 ? 27.788 -8.899 -22.893 1.00 69.25 86 ARG A CA 1
ATOM 690 C C . ARG A 1 86 ? 27.837 -10.308 -23.491 1.00 69.25 86 ARG A C 1
ATOM 692 O O . ARG A 1 86 ? 28.652 -10.548 -24.373 1.00 69.25 86 ARG A O 1
ATOM 699 N N . ALA A 1 87 ? 26.971 -11.221 -23.047 1.00 66.06 87 ALA A N 1
ATOM 700 C CA . ALA A 1 87 ? 26.922 -12.592 -23.561 1.00 66.06 87 ALA A CA 1
ATOM 701 C C . ALA A 1 87 ? 26.303 -12.698 -24.969 1.00 66.06 87 ALA A C 1
ATOM 703 O O . ALA A 1 87 ? 26.669 -13.585 -25.737 1.00 66.06 87 ALA A O 1
ATOM 704 N N . ILE A 1 88 ? 25.381 -11.796 -25.324 1.00 61.00 88 ILE A N 1
ATOM 705 C CA . ILE A 1 88 ? 24.713 -11.787 -26.636 1.00 61.00 88 ILE A CA 1
ATOM 706 C C . ILE A 1 88 ? 25.582 -11.129 -27.722 1.00 61.00 88 ILE A C 1
ATOM 708 O O . ILE A 1 88 ? 25.343 -11.355 -28.907 1.00 61.00 88 ILE A O 1
ATOM 712 N N . VAL A 1 89 ? 26.673 -10.438 -27.367 1.00 58.50 89 VAL A N 1
ATOM 713 C CA . VAL A 1 89 ? 27.730 -10.060 -28.330 1.00 58.50 89 VAL A CA 1
ATOM 714 C C . VAL A 1 89 ? 28.630 -11.269 -28.640 1.00 58.50 89 VAL A C 1
ATOM 716 O O . VAL A 1 89 ? 29.854 -11.185 -28.693 1.00 58.50 89 VAL A O 1
ATOM 719 N N . HIS A 1 90 ? 28.035 -12.433 -28.893 1.00 56.22 90 HIS A N 1
ATOM 720 C CA . HIS A 1 90 ? 28.681 -13.377 -29.787 1.00 56.22 90 HIS A CA 1
ATOM 721 C C . HIS A 1 90 ? 28.584 -12.771 -31.178 1.00 56.22 90 HIS A C 1
ATOM 723 O O . HIS A 1 90 ? 27.491 -12.563 -31.701 1.00 56.22 90 HIS A O 1
ATOM 729 N N . LYS A 1 91 ? 29.749 -12.444 -31.744 1.00 58.38 91 LYS A N 1
ATOM 730 C CA . LYS A 1 91 ? 29.918 -11.989 -33.121 1.00 58.38 91 LYS A CA 1
ATOM 731 C C . LYS A 1 91 ? 29.138 -12.929 -34.031 1.00 58.38 91 LYS A C 1
ATOM 733 O O . LYS A 1 91 ? 29.616 -14.010 -34.367 1.00 58.38 91 LYS A O 1
ATOM 738 N N . ASN A 1 92 ? 27.932 -12.531 -34.411 1.00 54.81 92 ASN A N 1
ATOM 739 C CA . ASN A 1 92 ? 27.158 -13.233 -35.411 1.00 54.81 92 ASN A CA 1
ATOM 740 C C . ASN A 1 92 ? 27.802 -12.873 -36.756 1.00 54.81 92 ASN A C 1
ATOM 742 O O . ASN A 1 92 ? 27.288 -12.066 -37.519 1.00 54.81 92 ASN A O 1
ATOM 746 N N . THR A 1 93 ? 28.987 -13.435 -37.015 1.00 58.91 93 THR A N 1
ATOM 747 C CA . THR A 1 93 ? 29.799 -13.230 -38.228 1.00 58.91 93 THR A CA 1
ATOM 748 C C . THR A 1 93 ? 29.110 -13.749 -39.493 1.00 58.91 93 THR A C 1
ATOM 750 O O . THR A 1 93 ? 29.665 -13.648 -40.581 1.00 58.91 93 THR A O 1
ATOM 753 N N . ARG A 1 94 ? 27.900 -14.306 -39.360 1.00 56.81 94 ARG A N 1
ATOM 754 C CA . ARG A 1 94 ? 27.037 -14.749 -40.456 1.00 56.81 94 ARG A CA 1
ATOM 755 C C . ARG A 1 94 ? 25.986 -13.731 -40.884 1.00 56.81 94 ARG A C 1
ATOM 757 O O . ARG A 1 94 ? 25.370 -13.950 -41.920 1.00 56.81 94 ARG A O 1
ATOM 764 N N . LEU A 1 95 ? 25.769 -12.650 -40.131 1.00 53.97 95 LEU A N 1
ATOM 765 C CA . LEU A 1 95 ? 24.941 -11.550 -40.616 1.00 53.97 95 LEU A CA 1
ATOM 766 C C . LEU A 1 95 ? 25.868 -10.553 -41.326 1.00 53.97 95 LEU A C 1
ATOM 768 O O . LEU A 1 95 ? 26.677 -9.910 -40.654 1.00 53.97 95 LEU A O 1
ATOM 772 N N . PRO A 1 96 ? 25.833 -10.464 -42.671 1.00 56.31 96 PRO A N 1
ATOM 773 C CA . PRO A 1 96 ? 26.623 -9.475 -43.392 1.00 56.31 96 PRO A CA 1
ATOM 774 C C . PRO A 1 96 ? 26.257 -8.075 -42.888 1.00 56.31 96 PRO A C 1
ATOM 776 O O . PRO A 1 96 ? 25.108 -7.823 -42.530 1.00 56.31 96 PRO A O 1
ATOM 779 N N . ALA A 1 97 ? 27.237 -7.172 -42.870 1.00 58.69 97 ALA A N 1
ATOM 780 C CA . ALA A 1 97 ? 27.197 -5.823 -42.291 1.00 58.69 97 ALA A CA 1
ATOM 781 C C . ALA A 1 97 ? 26.148 -4.850 -42.888 1.00 58.69 97 ALA A C 1
ATOM 783 O O . ALA A 1 97 ? 26.264 -3.640 -42.736 1.00 58.69 97 ALA A O 1
ATOM 784 N N . GLN A 1 98 ? 25.115 -5.339 -43.572 1.00 54.19 98 GLN A N 1
ATOM 785 C CA . GLN A 1 98 ? 24.111 -4.514 -44.239 1.00 54.19 98 GLN A CA 1
ATOM 786 C C . GLN A 1 98 ? 23.094 -3.874 -43.283 1.00 54.19 98 GLN A C 1
ATOM 788 O O . GLN A 1 98 ? 22.386 -2.958 -43.684 1.00 54.19 98 GLN A O 1
ATOM 793 N N . SER A 1 99 ? 23.036 -4.281 -42.012 1.00 51.16 99 SER A N 1
ATOM 794 C CA . SER A 1 99 ? 22.083 -3.715 -41.048 1.00 51.16 99 SER A CA 1
ATOM 795 C C . SER A 1 99 ? 22.541 -2.413 -40.377 1.00 51.16 99 SER A C 1
ATOM 797 O O . SER A 1 99 ? 21.772 -1.847 -39.608 1.00 51.16 99 SER A O 1
ATOM 799 N N . SER A 1 100 ? 23.751 -1.904 -40.648 1.00 51.72 100 SER A N 1
ATOM 800 C CA . SER A 1 100 ? 24.210 -0.617 -40.091 1.00 51.72 100 SER A CA 1
ATOM 801 C C . SER A 1 100 ? 23.905 0.595 -40.977 1.00 51.72 100 SER A C 1
ATOM 803 O O . SER A 1 100 ? 24.351 1.692 -40.658 1.00 51.72 100 SER A O 1
ATOM 805 N N . ARG A 1 101 ? 23.194 0.422 -42.101 1.00 50.44 101 ARG A N 1
ATOM 806 C CA . ARG A 1 101 ? 22.904 1.515 -43.047 1.00 50.44 101 ARG A CA 1
ATOM 807 C C . ARG A 1 101 ? 21.492 2.106 -42.923 1.00 50.44 101 ARG A C 1
ATOM 809 O O . ARG A 1 101 ? 21.155 2.988 -43.692 1.00 50.44 101 ARG A O 1
ATOM 816 N N . LEU A 1 102 ? 20.685 1.658 -41.959 1.00 48.47 102 LEU A N 1
ATOM 817 C CA . LEU A 1 102 ? 19.300 2.124 -41.763 1.00 48.47 102 LEU A CA 1
ATOM 818 C C . LEU A 1 102 ? 19.135 3.116 -40.599 1.00 48.47 102 LEU A C 1
ATOM 820 O O . LEU A 1 102 ? 18.079 3.167 -39.981 1.00 48.47 102 LEU A O 1
ATOM 824 N N . SER A 1 103 ? 20.169 3.883 -40.254 1.00 47.84 103 SER A N 1
ATOM 825 C CA . SER A 1 103 ? 20.090 4.844 -39.141 1.00 47.84 103 SER A CA 1
ATOM 826 C C . SER A 1 103 ? 20.480 6.272 -39.514 1.00 47.84 103 SER A C 1
ATOM 828 O O . SER A 1 103 ? 20.887 7.020 -38.633 1.00 47.84 103 SER A O 1
ATOM 830 N N . LEU A 1 104 ? 20.391 6.655 -40.792 1.00 50.84 104 LEU A N 1
ATOM 831 C CA . LEU A 1 104 ? 20.646 8.039 -41.202 1.00 50.84 104 LEU A CA 1
ATOM 832 C C . LEU A 1 104 ? 19.930 8.421 -42.509 1.00 50.84 104 LEU A C 1
ATOM 834 O O . LEU A 1 104 ? 20.560 8.921 -43.430 1.00 50.84 104 LEU A O 1
ATOM 838 N N . GLU A 1 105 ? 18.629 8.162 -42.600 1.00 43.47 105 GLU A N 1
ATOM 839 C CA . GLU A 1 105 ? 17.763 8.913 -43.517 1.00 43.47 105 GLU A CA 1
ATOM 840 C C . GLU A 1 105 ? 16.601 9.448 -42.680 1.00 43.47 105 GLU A C 1
ATOM 842 O O . GLU A 1 105 ? 15.569 8.811 -42.485 1.00 43.47 105 GLU A O 1
ATOM 847 N N . GLU A 1 106 ? 16.874 10.600 -42.065 1.00 51.59 106 GLU A N 1
ATOM 848 C CA . GLU A 1 106 ? 15.866 11.571 -41.661 1.00 51.59 106 GLU A CA 1
ATOM 849 C C . GLU A 1 106 ? 15.230 12.093 -42.956 1.00 51.59 106 GLU A C 1
ATOM 851 O O . GLU A 1 106 ? 15.681 13.081 -43.529 1.00 51.59 106 GLU A O 1
ATOM 856 N N . GLU A 1 107 ? 14.241 11.371 -43.483 1.00 43.12 107 GLU A N 1
ATOM 857 C CA . GLU A 1 107 ? 13.343 11.950 -44.475 1.00 43.12 107 GLU A CA 1
ATOM 858 C C . GLU A 1 107 ? 12.274 12.754 -43.730 1.00 43.12 107 GLU A C 1
ATOM 860 O O . GLU A 1 107 ? 11.389 12.200 -43.074 1.00 43.12 107 GLU A O 1
ATOM 865 N N . ASP A 1 108 ? 12.395 14.081 -43.834 1.00 52.28 108 ASP A N 1
ATOM 866 C CA . ASP A 1 108 ? 11.300 15.047 -43.726 1.00 52.28 108 ASP A CA 1
ATOM 867 C C . ASP A 1 108 ? 10.207 14.651 -44.736 1.00 52.28 108 ASP A C 1
ATOM 869 O O . ASP A 1 108 ? 10.167 15.112 -45.877 1.00 52.28 108 ASP A O 1
ATOM 873 N N . GLY A 1 109 ? 9.347 13.724 -44.327 1.00 42.00 109 GLY A N 1
ATOM 874 C CA . GLY A 1 109 ? 8.215 13.225 -45.095 1.00 42.00 109 GLY A CA 1
ATOM 875 C C . GLY A 1 109 ? 6.930 13.443 -44.316 1.00 42.00 109 GLY A C 1
ATOM 876 O O . GLY A 1 109 ? 6.435 12.537 -43.650 1.00 42.00 109 GLY A O 1
ATOM 877 N N . CYS A 1 110 ? 6.426 14.672 -44.378 1.00 41.97 110 CYS A N 1
ATOM 878 C CA . CYS A 1 110 ? 5.118 15.077 -43.887 1.00 41.97 110 CYS A CA 1
ATOM 879 C C . CYS A 1 110 ? 4.009 14.347 -44.660 1.00 41.97 110 CYS A C 1
ATOM 881 O O . CYS A 1 110 ? 3.592 14.832 -45.702 1.00 41.97 110 CYS A O 1
ATOM 883 N N . ASP A 1 111 ? 3.513 13.229 -44.139 1.00 39.16 111 ASP A N 1
ATOM 884 C CA . ASP A 1 111 ? 2.183 12.704 -44.462 1.00 39.16 111 ASP A CA 1
ATOM 885 C C . ASP A 1 111 ? 1.590 12.085 -43.185 1.00 39.16 111 ASP A C 1
ATOM 887 O O . ASP A 1 111 ? 1.679 10.882 -42.926 1.00 39.16 111 ASP A O 1
ATOM 891 N N . ASP A 1 112 ? 1.013 12.958 -42.352 1.00 46.06 112 ASP A N 1
ATOM 892 C CA . ASP A 1 112 ? 0.261 12.655 -41.128 1.00 46.06 112 ASP A CA 1
ATOM 893 C C . ASP A 1 112 ? -1.075 11.946 -41.433 1.00 46.06 112 ASP A C 1
ATOM 895 O O . ASP A 1 112 ? -2.151 12.398 -41.040 1.00 46.06 112 ASP A O 1
ATOM 899 N N . ASP A 1 113 ? -1.034 10.793 -42.096 1.00 47.03 113 ASP A N 1
ATOM 900 C CA . ASP A 1 113 ? -2.111 9.810 -41.989 1.00 47.03 113 ASP A CA 1
ATOM 901 C C . ASP A 1 113 ? -1.792 8.881 -40.808 1.00 47.03 113 ASP A C 1
ATOM 903 O O . ASP A 1 113 ? -1.487 7.691 -40.953 1.00 47.03 113 ASP A O 1
ATOM 907 N N . GLU A 1 114 ? -1.860 9.451 -39.594 1.00 54.47 114 GLU A N 1
ATOM 908 C CA . GLU A 1 114 ? -1.907 8.710 -38.332 1.00 54.47 114 GLU A CA 1
ATOM 909 C C . GLU A 1 114 ? -3.154 7.813 -38.356 1.00 54.47 114 GLU A C 1
ATOM 911 O O . GLU A 1 114 ? -4.234 8.115 -37.846 1.00 54.47 114 GLU A O 1
ATOM 916 N N . SER A 1 115 ? -3.016 6.643 -38.965 1.00 50.94 115 SER A N 1
ATOM 917 C CA . SER A 1 115 ? -3.949 5.550 -38.780 1.00 50.94 115 SER A CA 1
ATOM 918 C C . SER A 1 115 ? -3.792 5.064 -37.340 1.00 50.94 115 SER A C 1
ATOM 920 O O . SER A 1 115 ? -3.050 4.126 -37.054 1.00 50.94 115 SER A O 1
ATOM 922 N N . VAL A 1 116 ? -4.533 5.698 -36.421 1.00 55.22 116 VAL A N 1
ATOM 923 C CA . VAL A 1 116 ? -4.643 5.420 -34.970 1.00 55.22 116 VAL A CA 1
ATOM 924 C C . VAL A 1 116 ? -5.251 4.026 -34.678 1.00 55.22 116 VAL A C 1
ATOM 926 O O . VAL A 1 116 ? -5.824 3.770 -33.619 1.00 55.22 116 VAL A O 1
ATOM 929 N N . ALA A 1 117 ? -5.136 3.079 -35.610 1.00 55.00 117 ALA A N 1
ATOM 930 C CA . ALA A 1 117 ? -5.789 1.773 -35.621 1.00 55.00 117 ALA A CA 1
ATOM 931 C C . ALA A 1 117 ? -5.272 0.784 -34.553 1.00 55.00 117 ALA A C 1
ATOM 933 O O . ALA A 1 117 ? -5.689 -0.372 -34.543 1.00 55.00 117 ALA A O 1
ATOM 934 N N . GLY A 1 118 ? -4.401 1.214 -33.635 1.00 61.06 118 GLY A N 1
ATOM 935 C CA . GLY A 1 118 ? -3.815 0.356 -32.603 1.00 61.06 118 GLY A CA 1
ATOM 936 C C . GLY A 1 118 ? -3.834 0.904 -31.176 1.00 61.06 118 GLY A C 1
ATOM 937 O O . GLY A 1 118 ? -3.304 0.234 -30.290 1.00 61.06 118 GLY A O 1
ATOM 938 N N . THR A 1 119 ? -4.403 2.086 -30.906 1.00 66.94 119 THR A N 1
ATOM 939 C CA . THR A 1 119 ? -4.425 2.590 -29.520 1.00 66.94 119 THR A CA 1
ATOM 940 C C . THR A 1 119 ? -5.457 1.825 -28.685 1.00 66.94 119 THR A C 1
ATOM 942 O O . THR A 1 119 ? -6.629 1.746 -29.067 1.00 66.94 119 THR A O 1
ATOM 945 N N . PRO A 1 120 ? -5.057 1.236 -27.544 1.00 70.94 120 PRO A N 1
ATOM 946 C CA . PRO A 1 120 ? -5.987 0.524 -26.683 1.00 70.94 120 PRO A CA 1
ATOM 947 C C . PRO A 1 120 ? -7.042 1.494 -26.137 1.00 70.94 120 PRO A C 1
ATOM 949 O O . PRO A 1 120 ? -6.716 2.543 -25.579 1.00 70.94 120 PRO A O 1
ATOM 952 N N . VAL A 1 121 ? -8.314 1.127 -26.301 1.00 73.00 121 VAL A N 1
ATOM 953 C CA . VAL A 1 121 ? -9.461 1.854 -25.745 1.00 73.00 121 VAL A CA 1
ATOM 954 C C . VAL A 1 121 ? -9.874 1.169 -24.446 1.00 73.00 121 VAL A C 1
ATOM 956 O O . VAL A 1 121 ? -10.193 -0.020 -24.447 1.00 73.00 121 VAL A O 1
ATOM 959 N N . ILE A 1 122 ? -9.890 1.914 -23.341 1.00 76.06 122 ILE A N 1
ATOM 960 C CA . ILE A 1 122 ? -10.309 1.417 -22.023 1.00 76.06 122 ILE A CA 1
ATOM 961 C C . ILE A 1 122 ? -11.538 2.223 -21.601 1.00 76.06 122 ILE A C 1
ATOM 963 O O . ILE A 1 122 ? -11.473 3.443 -21.495 1.00 76.06 122 ILE A O 1
ATOM 967 N N . ASN A 1 123 ? -12.676 1.555 -21.392 1.00 77.75 123 ASN A N 1
ATOM 968 C CA . ASN A 1 123 ? -13.947 2.183 -20.992 1.00 77.75 123 ASN A CA 1
ATOM 969 C C . ASN A 1 123 ? -14.410 3.346 -21.897 1.00 77.75 123 ASN A C 1
ATOM 971 O O . ASN A 1 123 ? -15.028 4.292 -21.424 1.00 77.75 123 ASN A O 1
ATOM 975 N N . GLY A 1 124 ? -14.107 3.288 -23.198 1.00 75.62 124 GLY A N 1
ATOM 976 C CA . GLY A 1 124 ? -14.474 4.337 -24.159 1.00 75.62 124 GLY A CA 1
ATOM 977 C C . GLY A 1 124 ? -13.519 5.533 -24.205 1.00 75.62 124 GLY A C 1
ATOM 978 O O . GLY A 1 124 ? -13.733 6.433 -25.009 1.00 75.62 124 GLY A O 1
ATOM 979 N N . TYR A 1 125 ? -12.452 5.533 -23.405 1.00 76.25 125 TYR A N 1
ATOM 980 C CA . TYR A 1 125 ? -11.393 6.537 -23.473 1.00 76.25 125 TYR A CA 1
ATOM 981 C C . TYR A 1 125 ? -10.231 6.023 -24.316 1.00 76.25 125 TYR A C 1
ATOM 983 O O . TYR A 1 125 ? -9.808 4.869 -24.181 1.00 76.25 125 TYR A O 1
ATOM 991 N N . ARG A 1 126 ? -9.705 6.894 -25.180 1.00 80.44 126 ARG A N 1
ATOM 992 C CA . ARG A 1 126 ? -8.521 6.608 -25.993 1.00 80.44 126 ARG A CA 1
ATOM 993 C C . ARG A 1 126 ? -7.283 7.149 -25.281 1.00 80.44 126 ARG A C 1
ATOM 995 O O . ARG A 1 126 ? -7.265 8.297 -24.837 1.00 80.44 126 ARG A O 1
ATOM 1002 N N . LEU A 1 127 ? -6.262 6.303 -25.168 1.00 81.31 127 LEU A N 1
ATOM 1003 C CA . LEU A 1 127 ? -4.941 6.688 -24.679 1.00 81.31 127 LEU A CA 1
ATOM 1004 C C . LEU A 1 127 ? -4.184 7.356 -25.827 1.00 81.31 127 LEU A C 1
ATOM 1006 O O . LEU A 1 127 ? -3.749 6.679 -26.758 1.00 81.31 127 LEU A O 1
ATOM 1010 N N . LEU A 1 128 ? -4.060 8.678 -25.768 1.00 80.06 128 LEU A N 1
ATOM 1011 C CA . LEU A 1 128 ? -3.217 9.440 -26.681 1.00 80.06 128 LEU A CA 1
ATOM 1012 C C . LEU A 1 128 ? -1.828 9.577 -26.064 1.00 80.06 128 LEU A C 1
ATOM 1014 O O . LEU A 1 128 ? -1.689 9.818 -24.861 1.00 80.06 128 LEU A O 1
ATOM 1018 N N . ARG A 1 129 ? -0.794 9.384 -26.882 1.00 77.19 129 ARG A N 1
ATOM 1019 C CA . ARG A 1 129 ? 0.582 9.651 -26.472 1.00 77.19 129 ARG A CA 1
ATOM 1020 C C . ARG A 1 129 ? 0.793 11.155 -26.552 1.00 77.19 129 ARG A C 1
ATOM 1022 O O . ARG A 1 129 ? 0.513 11.737 -27.593 1.00 77.19 129 ARG A O 1
ATOM 1029 N N . ASP A 1 130 ? 1.258 11.769 -25.471 1.00 75.19 130 ASP A N 1
ATOM 1030 C CA . ASP A 1 130 ? 1.554 13.200 -25.496 1.00 75.19 130 ASP A CA 1
ATOM 1031 C C . ASP A 1 130 ? 2.779 13.443 -26.389 1.00 75.19 130 ASP A C 1
ATOM 1033 O O . ASP A 1 130 ? 3.864 12.957 -26.059 1.00 75.19 130 ASP A O 1
ATOM 1037 N N . PRO A 1 131 ? 2.652 14.187 -27.504 1.00 71.50 131 PRO A N 1
ATOM 1038 C CA . PRO A 1 131 ? 3.779 14.416 -28.408 1.00 71.50 131 PRO A CA 1
ATOM 1039 C C . PRO A 1 131 ? 4.820 15.388 -27.825 1.00 71.50 131 PRO A C 1
ATOM 1041 O O . PRO A 1 131 ? 5.910 15.519 -28.368 1.00 71.50 131 PRO A O 1
ATOM 1044 N N . GLY A 1 132 ? 4.504 16.074 -26.720 1.00 67.81 132 GLY A N 1
ATOM 1045 C CA . GLY A 1 132 ? 5.312 17.172 -26.182 1.00 67.81 132 GLY A CA 1
ATOM 1046 C C . GLY A 1 132 ? 6.285 16.821 -25.055 1.00 67.81 132 GLY A C 1
ATOM 1047 O O . GLY A 1 132 ? 6.987 17.718 -24.601 1.00 67.81 132 GLY A O 1
ATOM 1048 N N . ASP A 1 133 ? 6.331 15.574 -24.574 1.00 58.94 133 ASP A N 1
ATOM 1049 C CA . ASP A 1 133 ? 7.105 15.229 -23.372 1.00 58.94 133 ASP A CA 1
ATOM 1050 C C . ASP A 1 133 ? 8.131 14.123 -23.665 1.00 58.94 133 ASP A C 1
ATOM 1052 O O . ASP A 1 133 ? 7.944 12.936 -23.389 1.00 58.94 133 ASP A O 1
ATOM 1056 N N . SER A 1 134 ? 9.246 14.517 -24.281 1.00 58.38 134 SER A N 1
ATOM 1057 C CA . SER A 1 134 ? 10.321 13.620 -24.735 1.00 58.38 134 SER A CA 1
ATOM 1058 C C . SER A 1 134 ? 11.054 12.880 -23.603 1.00 58.38 134 SER A C 1
ATOM 1060 O O . SER A 1 134 ? 11.856 11.986 -23.873 1.00 58.38 134 SER A O 1
ATOM 1062 N N . GLY A 1 135 ? 10.774 13.201 -22.335 1.00 64.81 135 GLY A N 1
ATOM 1063 C CA . GLY A 1 135 ? 11.419 12.585 -21.169 1.00 64.81 135 GLY A CA 1
ATOM 1064 C C . GLY A 1 135 ? 10.527 11.666 -20.331 1.00 64.81 135 GLY A C 1
ATOM 1065 O O . GLY A 1 135 ? 11.034 10.819 -19.591 1.00 64.81 135 GLY A O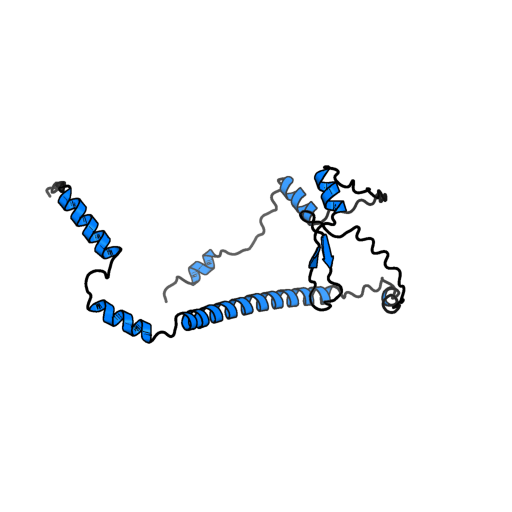 1
ATOM 1066 N N . ARG A 1 136 ? 9.200 11.793 -20.426 1.00 65.94 136 ARG A N 1
ATOM 1067 C CA . ARG A 1 136 ? 8.245 10.970 -19.677 1.00 65.94 136 ARG A CA 1
ATOM 1068 C C . ARG A 1 136 ? 7.147 10.532 -20.622 1.00 65.94 136 ARG A C 1
ATOM 1070 O O . ARG A 1 136 ? 6.377 11.348 -21.099 1.00 65.94 136 ARG A O 1
ATOM 1077 N N . SER A 1 137 ? 7.049 9.223 -20.849 1.00 62.72 137 SER A N 1
ATOM 1078 C CA . SER A 1 137 ? 5.943 8.617 -21.595 1.00 62.72 137 SER A CA 1
ATOM 1079 C C . SER A 1 137 ? 4.631 8.781 -20.817 1.00 62.72 137 SER A C 1
ATOM 1081 O O . SER A 1 137 ? 4.164 7.845 -20.169 1.00 62.72 137 SER A O 1
ATOM 1083 N N . GLY A 1 138 ? 4.070 9.987 -20.836 1.00 73.12 138 GLY A N 1
ATOM 1084 C CA . GLY A 1 138 ? 2.733 10.293 -20.363 1.00 73.12 138 GLY A CA 1
ATOM 1085 C C . GLY A 1 138 ? 1.706 9.866 -21.404 1.00 73.12 138 GLY A C 1
ATOM 1086 O O . GLY A 1 138 ? 1.907 10.033 -22.608 1.00 73.12 138 GLY A O 1
ATOM 1087 N N . PHE A 1 139 ? 0.607 9.292 -20.931 1.00 76.69 139 PHE A N 1
ATOM 1088 C CA . PHE A 1 139 ? -0.583 9.087 -21.744 1.00 76.69 139 PHE A CA 1
ATOM 1089 C C . PHE A 1 139 ? -1.652 10.055 -21.258 1.00 76.69 139 PHE A C 1
ATOM 1091 O O . PHE A 1 139 ? -1.927 10.109 -20.056 1.00 76.69 139 PHE A O 1
ATOM 1098 N N . ARG A 1 140 ? -2.282 10.783 -22.180 1.00 77.69 140 ARG A N 1
ATOM 1099 C CA . ARG A 1 140 ? -3.504 11.528 -21.885 1.00 77.69 140 ARG A CA 1
ATOM 1100 C C . ARG A 1 140 ? -4.717 10.702 -22.256 1.00 77.69 140 ARG A C 1
ATOM 1102 O O . ARG A 1 140 ? -4.760 10.034 -23.288 1.00 77.69 140 ARG A O 1
ATOM 1109 N N . LEU A 1 141 ? -5.718 10.766 -21.389 1.00 79.50 141 LEU A N 1
ATOM 1110 C CA . LEU A 1 141 ? -7.041 10.241 -21.678 1.00 79.50 141 LEU A CA 1
ATOM 1111 C C . LEU A 1 141 ? -7.808 11.314 -22.445 1.00 79.50 141 LEU A C 1
ATOM 1113 O O . LEU A 1 141 ? -8.086 12.384 -21.905 1.00 79.50 141 LEU A O 1
ATOM 1117 N N . ALA A 1 142 ? -8.146 11.028 -23.698 1.00 82.31 142 ALA A N 1
ATOM 1118 C CA . ALA A 1 142 ? -9.084 11.848 -24.450 1.00 82.31 142 ALA A CA 1
ATOM 1119 C C . ALA A 1 142 ? -10.512 11.370 -24.183 1.00 82.31 142 ALA A C 1
ATOM 1121 O O . ALA A 1 142 ? -10.790 10.166 -24.227 1.00 82.31 142 ALA A O 1
ATOM 1122 N N . ALA A 1 143 ? -11.410 12.314 -23.898 1.00 81.75 143 ALA A N 1
ATOM 1123 C CA . ALA A 1 143 ? -12.833 12.025 -23.796 1.00 81.75 143 ALA A CA 1
ATOM 1124 C C . ALA A 1 143 ? -13.376 11.552 -25.160 1.00 81.75 143 ALA A C 1
ATOM 1126 O O . ALA A 1 143 ? -12.908 12.038 -26.194 1.00 81.75 143 ALA A O 1
ATOM 1127 N N . PRO A 1 144 ? -14.349 10.624 -25.179 1.00 80.00 144 PRO A N 1
ATOM 1128 C CA . PRO A 1 144 ? -14.956 10.151 -26.418 1.00 80.00 144 PRO A CA 1
ATOM 1129 C C . PRO A 1 144 ? -15.619 11.304 -27.171 1.00 80.00 144 PRO A C 1
ATOM 1131 O O . PRO A 1 144 ? -16.265 12.173 -26.578 1.00 80.00 144 PRO A O 1
ATOM 1134 N N . SER A 1 145 ? -15.481 11.303 -28.493 1.00 84.38 145 SER A N 1
ATOM 1135 C CA . SER A 1 145 ? -16.127 12.302 -29.341 1.00 84.38 145 SER A CA 1
ATOM 1136 C C . SER A 1 145 ? -17.663 12.187 -29.253 1.00 84.38 145 SER A C 1
ATOM 1138 O O . SER A 1 145 ? -18.191 11.090 -29.040 1.00 84.38 145 SER A O 1
ATOM 1140 N N . PRO A 1 146 ? -18.432 13.273 -29.479 1.00 84.19 146 PRO A N 1
ATOM 1141 C CA . PRO A 1 146 ? -19.900 13.218 -29.472 1.00 84.19 146 PRO A CA 1
ATOM 1142 C C . PRO A 1 146 ? -20.477 12.158 -30.424 1.00 84.19 146 PRO A C 1
ATOM 1144 O O . PRO A 1 146 ? -21.495 11.531 -30.133 1.00 84.19 146 PRO A O 1
ATOM 1147 N N . ARG A 1 147 ? -19.789 11.907 -31.545 1.00 79.12 147 ARG A N 1
ATOM 1148 C CA . ARG A 1 147 ? -20.147 10.868 -32.518 1.00 79.12 147 ARG A CA 1
ATOM 1149 C C . ARG A 1 147 ? -19.972 9.454 -31.952 1.00 79.12 147 ARG A C 1
ATOM 1151 O O . ARG A 1 147 ? -20.813 8.595 -32.205 1.00 79.12 147 ARG A O 1
ATOM 1158 N N . GLU A 1 148 ? -18.915 9.211 -31.180 1.00 78.56 148 GLU A N 1
ATOM 1159 C CA . GLU A 1 148 ? -18.680 7.931 -30.496 1.00 78.56 148 GLU A CA 1
ATOM 1160 C C . GLU A 1 148 ? -19.670 7.712 -29.348 1.00 78.56 148 GLU A C 1
ATOM 1162 O O . GLU A 1 148 ? -20.191 6.607 -29.190 1.00 78.56 148 GLU A O 1
ATOM 1167 N N . LEU A 1 149 ? -20.003 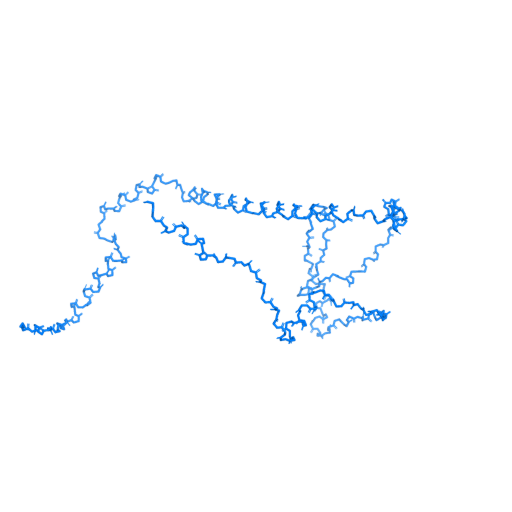8.767 -28.598 1.00 80.88 149 LEU A N 1
ATOM 1168 C CA . LEU A 1 149 ? -21.046 8.718 -27.569 1.00 80.88 149 LEU A CA 1
ATOM 1169 C C . LEU A 1 149 ? -22.416 8.355 -28.161 1.00 80.88 149 LEU A C 1
ATOM 1171 O O . LEU A 1 149 ? -23.113 7.500 -27.615 1.00 80.88 149 LEU A O 1
ATOM 1175 N N . ALA A 1 150 ? -22.778 8.934 -29.310 1.00 81.88 150 ALA A N 1
ATOM 1176 C CA . ALA A 1 150 ? -24.009 8.584 -30.017 1.00 81.88 150 ALA A CA 1
ATOM 1177 C C . ALA A 1 150 ? -24.010 7.119 -30.500 1.00 81.88 150 ALA A C 1
ATOM 1179 O O . ALA A 1 150 ? -25.029 6.432 -30.418 1.00 81.88 150 ALA A O 1
ATOM 1180 N N . ALA A 1 151 ? -22.865 6.605 -30.961 1.00 77.38 151 ALA A N 1
ATOM 1181 C CA . ALA A 1 151 ? -22.734 5.204 -31.366 1.00 77.38 151 ALA A CA 1
ATOM 1182 C C . ALA A 1 151 ? -22.893 4.232 -30.182 1.00 77.38 151 ALA A C 1
ATOM 1184 O O . ALA A 1 151 ? -23.546 3.194 -30.327 1.00 77.38 151 ALA A O 1
ATOM 1185 N N . LEU A 1 152 ? -22.358 4.589 -29.007 1.00 79.19 152 LEU A N 1
ATOM 1186 C CA . LEU A 1 152 ? -22.525 3.821 -27.769 1.00 79.19 152 LEU A CA 1
ATOM 1187 C C . LEU A 1 152 ? -23.991 3.768 -27.318 1.00 79.19 152 LEU A C 1
ATOM 1189 O O . LEU A 1 152 ? -24.467 2.696 -26.949 1.00 79.19 152 LEU A O 1
ATOM 1193 N N . GLN A 1 153 ? -24.722 4.885 -27.402 1.00 83.00 153 GLN A N 1
ATOM 1194 C CA . GLN A 1 153 ? -26.151 4.934 -27.054 1.00 83.00 153 GLN A CA 1
ATOM 1195 C C . GLN A 1 153 ? -27.016 4.065 -27.974 1.00 83.00 153 GLN A C 1
ATOM 1197 O O . GLN A 1 153 ? -28.009 3.493 -27.536 1.00 83.00 153 GLN A O 1
ATOM 1202 N N . LEU A 1 154 ? -26.621 3.920 -29.240 1.00 80.38 154 LEU A N 1
ATOM 1203 C CA . LEU A 1 154 ? -27.337 3.104 -30.220 1.00 80.38 154 LEU A CA 1
ATOM 1204 C C . LEU A 1 154 ? -26.979 1.608 -30.156 1.00 80.38 154 LEU A C 1
ATOM 1206 O O . LEU A 1 154 ? -27.455 0.841 -30.992 1.00 80.38 154 LEU A O 1
ATOM 1210 N N . GLY A 1 155 ? -26.116 1.179 -29.224 1.00 74.62 155 GLY A N 1
ATOM 1211 C CA . GLY A 1 155 ? -25.696 -0.223 -29.086 1.00 74.62 155 GLY A CA 1
ATOM 1212 C C . GLY A 1 155 ? -24.925 -0.773 -30.294 1.00 74.62 155 GLY A C 1
ATOM 1213 O O . GLY A 1 155 ? -24.626 -1.968 -30.358 1.00 74.62 155 GLY A O 1
ATOM 1214 N N . LYS A 1 156 ? -24.569 0.086 -31.258 1.00 63.78 156 LYS A N 1
ATOM 1215 C CA . LYS A 1 156 ? -23.795 -0.284 -32.441 1.00 63.78 156 LYS A CA 1
ATOM 1216 C C . LYS A 1 156 ? -22.334 -0.351 -32.028 1.00 63.78 156 LYS A C 1
ATOM 1218 O O . LYS A 1 156 ? -21.600 0.627 -32.139 1.00 63.78 156 LYS A O 1
ATOM 1223 N N . ARG A 1 157 ? -21.907 -1.512 -31.523 1.00 54.41 157 ARG A N 1
ATOM 1224 C CA . ARG A 1 157 ? -20.476 -1.798 -31.386 1.00 54.41 157 ARG A CA 1
ATOM 1225 C C . ARG A 1 157 ? -19.827 -1.528 -32.746 1.00 54.41 157 ARG A C 1
ATOM 1227 O O . ARG A 1 157 ? -20.312 -2.095 -33.728 1.00 54.41 157 ARG A O 1
ATOM 1234 N N . PRO A 1 158 ? -18.786 -0.678 -32.835 1.00 58.97 158 PRO A N 1
ATOM 1235 C CA . PRO A 1 158 ? -18.065 -0.517 -34.082 1.00 58.97 158 PRO A CA 1
ATOM 1236 C C . PRO A 1 158 ? -17.543 -1.900 -34.450 1.00 58.97 158 PRO A C 1
ATOM 1238 O O . PRO A 1 158 ? -16.735 -2.487 -33.728 1.00 58.97 158 PRO A O 1
ATOM 1241 N N . THR A 1 159 ? -18.085 -2.468 -35.524 1.00 53.66 159 THR A N 1
ATOM 1242 C CA . THR A 1 159 ? -17.541 -3.672 -36.133 1.00 53.66 159 THR A CA 1
ATOM 1243 C C . THR A 1 159 ? -16.115 -3.310 -36.493 1.00 53.66 159 THR A C 1
ATOM 1245 O O . THR A 1 159 ? -15.902 -2.514 -37.407 1.00 53.66 159 THR A O 1
ATOM 1248 N N . GLN A 1 160 ? -15.146 -3.809 -35.722 1.00 53.06 160 GLN A N 1
ATOM 1249 C CA . GLN A 1 160 ? -13.752 -3.757 -36.124 1.00 53.06 160 GLN A CA 1
ATOM 1250 C C . GLN A 1 160 ? -13.733 -4.401 -37.502 1.00 53.06 160 GLN A C 1
ATOM 1252 O O . GLN A 1 160 ? -14.025 -5.591 -37.626 1.00 53.06 160 GLN A O 1
ATOM 1257 N N . ALA A 1 161 ? -13.536 -3.590 -38.541 1.00 47.72 161 ALA A N 1
ATOM 1258 C CA . ALA A 1 161 ? -13.356 -4.091 -39.884 1.00 47.72 161 ALA A CA 1
ATOM 1259 C C . ALA A 1 161 ? -12.105 -4.960 -39.807 1.00 47.72 161 ALA A C 1
ATOM 1261 O O . ALA A 1 161 ? -10.985 -4.458 -39.731 1.00 47.72 161 ALA A O 1
ATOM 1262 N N . ALA A 1 162 ? -12.320 -6.267 -39.679 1.00 45.41 162 ALA A N 1
ATOM 1263 C CA . ALA A 1 162 ? -11.267 -7.248 -39.633 1.00 45.41 162 ALA A CA 1
ATOM 1264 C C . ALA A 1 162 ? -10.564 -7.164 -40.984 1.00 45.41 162 ALA A C 1
ATOM 1266 O O . ALA A 1 162 ? -11.036 -7.697 -41.986 1.00 45.41 162 ALA A O 1
ATOM 1267 N N . VAL A 1 163 ? -9.443 -6.448 -41.014 1.00 46.97 163 VAL A N 1
ATOM 1268 C CA . VAL A 1 163 ? -8.457 -6.557 -42.078 1.00 46.97 163 VAL A CA 1
ATOM 1269 C C . VAL A 1 163 ? -7.887 -7.967 -41.951 1.00 46.97 163 VAL A C 1
ATOM 1271 O O . VAL A 1 163 ? -6.897 -8.214 -41.268 1.00 46.97 163 VAL A O 1
ATOM 1274 N N . VAL A 1 164 ? -8.580 -8.925 -42.567 1.00 45.88 164 VAL A N 1
ATOM 1275 C CA . VAL A 1 164 ? -8.112 -10.292 -42.779 1.00 45.88 164 VAL A CA 1
ATOM 1276 C C . VAL A 1 164 ? -6.991 -10.207 -43.811 1.00 45.88 164 VAL A C 1
ATOM 1278 O O . VAL A 1 164 ? -7.183 -10.436 -45.001 1.00 45.88 164 VAL A O 1
ATOM 1281 N N . ARG A 1 165 ? -5.793 -9.825 -43.362 1.00 40.78 165 ARG A N 1
ATOM 1282 C CA . ARG A 1 165 ? -4.560 -10.126 -44.088 1.00 40.78 165 ARG A CA 1
ATOM 1283 C C . ARG A 1 165 ? -4.138 -11.526 -43.679 1.00 40.78 165 ARG A C 1
ATOM 1285 O O . ARG A 1 165 ? -3.632 -11.746 -42.581 1.00 40.78 165 ARG A O 1
ATOM 1292 N N . GLY A 1 166 ? -4.411 -12.475 -44.569 1.00 50.06 166 GLY A N 1
ATOM 1293 C CA . GLY A 1 166 ? -3.979 -13.854 -44.434 1.00 50.06 166 GLY A CA 1
ATOM 1294 C C . GLY A 1 166 ? -2.463 -13.939 -44.288 1.00 50.06 166 GLY A C 1
ATOM 1295 O O . GLY A 1 166 ? -1.714 -13.546 -45.178 1.00 50.06 166 GLY A O 1
ATOM 1296 N N . SER A 1 167 ? -2.014 -14.499 -43.172 1.00 47.09 167 SER A N 1
ATOM 1297 C CA . SER A 1 167 ? -0.702 -15.119 -43.071 1.00 47.09 167 SER A CA 1
ATOM 1298 C C . SER A 1 167 ? -0.874 -16.474 -42.390 1.00 47.09 167 SER A C 1
ATOM 1300 O O . SER A 1 167 ? -1.061 -16.592 -41.182 1.00 47.09 167 SER A O 1
ATOM 1302 N N . ASN A 1 168 ? -0.837 -17.530 -43.206 1.00 48.75 168 ASN A N 1
ATOM 1303 C CA . ASN A 1 168 ? -0.698 -18.921 -42.773 1.00 48.75 168 ASN A CA 1
ATOM 1304 C C . ASN A 1 168 ? 0.723 -19.164 -42.237 1.00 48.75 168 ASN A C 1
ATOM 1306 O O . ASN A 1 168 ? 1.462 -20.002 -42.749 1.00 48.75 168 ASN A O 1
ATOM 1310 N N . ALA A 1 169 ? 1.128 -18.421 -41.213 1.00 50.88 169 ALA A N 1
ATOM 1311 C CA . ALA A 1 169 ? 2.328 -18.705 -40.450 1.00 50.88 169 ALA A CA 1
ATOM 1312 C C . ALA A 1 169 ? 1.872 -19.218 -39.087 1.00 50.88 169 ALA A C 1
ATOM 1314 O O . ALA A 1 169 ? 1.264 -18.496 -38.302 1.00 50.88 169 ALA A O 1
ATOM 1315 N N . ARG A 1 170 ? 2.135 -20.501 -38.826 1.00 54.22 170 ARG A N 1
ATOM 1316 C CA . ARG A 1 170 ? 2.019 -21.104 -37.498 1.00 54.22 170 ARG A CA 1
ATOM 1317 C C . ARG A 1 170 ? 2.974 -20.363 -36.563 1.00 54.22 170 ARG A C 1
ATOM 1319 O O . ARG A 1 170 ? 4.123 -20.768 -36.412 1.00 54.22 170 ARG A O 1
ATOM 1326 N N . SER A 1 171 ? 2.515 -19.2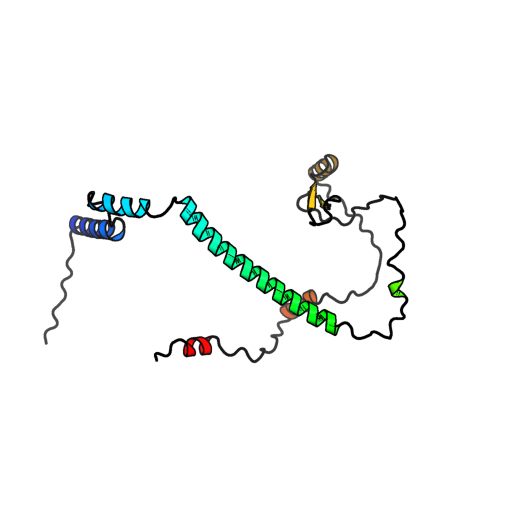65 -35.976 1.00 59.09 171 SER A N 1
ATOM 1327 C CA . SER A 1 171 ? 3.242 -18.570 -34.925 1.00 59.09 171 SER A CA 1
ATOM 1328 C C . SER A 1 171 ? 3.466 -19.573 -33.795 1.00 59.09 171 SER A C 1
ATOM 1330 O O . SER A 1 171 ? 2.481 -20.108 -33.273 1.00 59.09 171 SER A O 1
ATOM 1332 N N . PRO A 1 172 ? 4.722 -19.898 -33.438 1.00 72.94 172 PRO A N 1
ATOM 1333 C CA . PRO A 1 172 ? 4.975 -20.765 -32.302 1.00 72.94 172 PRO A CA 1
ATOM 1334 C C . PRO A 1 172 ? 4.333 -20.112 -31.077 1.00 72.94 172 PRO A C 1
ATOM 1336 O O . PRO A 1 172 ? 4.536 -18.924 -30.815 1.00 72.94 172 PRO A O 1
ATOM 1339 N N . LEU A 1 173 ? 3.494 -20.880 -30.380 1.00 77.31 173 L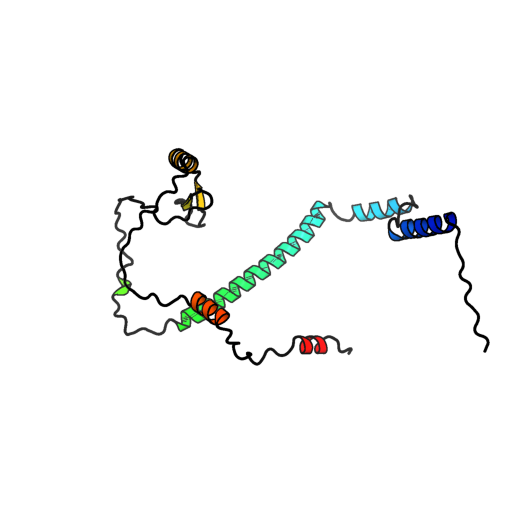EU A N 1
ATOM 1340 C CA . LEU A 1 173 ? 2.831 -20.466 -29.146 1.00 77.31 173 LEU A CA 1
ATOM 1341 C C . LEU A 1 173 ? 3.841 -19.762 -28.234 1.00 77.31 173 LEU A C 1
ATOM 1343 O O . LEU A 1 173 ? 4.962 -20.241 -28.048 1.00 77.31 173 LEU A O 1
ATOM 1347 N N . SER A 1 174 ? 3.445 -18.624 -27.660 1.00 80.50 174 SER A N 1
ATOM 1348 C CA . SER A 1 174 ? 4.328 -17.877 -26.766 1.00 80.50 174 SER A CA 1
ATOM 1349 C C . SER A 1 174 ? 4.803 -18.774 -25.607 1.00 80.50 174 SER A C 1
ATOM 1351 O O . SER A 1 174 ? 4.059 -19.655 -25.158 1.00 80.50 174 SER A O 1
ATOM 1353 N N . PRO A 1 175 ? 6.014 -18.562 -25.058 1.00 76.88 175 PRO A N 1
ATOM 1354 C CA . PRO A 1 175 ? 6.521 -19.367 -23.943 1.00 76.88 175 PRO A CA 1
ATOM 1355 C C . PRO A 1 175 ? 5.576 -19.405 -22.728 1.00 76.88 175 PRO A C 1
ATOM 1357 O O . PRO A 1 175 ? 5.538 -20.391 -21.993 1.00 76.88 175 PRO A O 1
ATOM 1360 N N . ALA A 1 176 ? 4.779 -18.349 -22.527 1.00 76.38 176 ALA A N 1
ATOM 1361 C CA . ALA A 1 176 ? 3.748 -18.292 -21.494 1.00 76.38 176 ALA A CA 1
ATOM 1362 C C . ALA A 1 176 ? 2.547 -19.205 -21.806 1.00 76.38 176 ALA A C 1
ATOM 1364 O O . ALA A 1 176 ? 2.081 -19.920 -20.919 1.00 76.38 176 ALA A O 1
ATOM 1365 N N . ALA A 1 177 ? 2.092 -19.243 -23.064 1.00 82.94 177 ALA A N 1
ATOM 1366 C CA . ALA A 1 177 ? 1.022 -20.140 -23.502 1.00 82.94 177 ALA A CA 1
ATOM 1367 C C . ALA A 1 177 ? 1.436 -21.617 -23.386 1.00 82.94 177 ALA A C 1
ATOM 1369 O O . ALA A 1 177 ? 0.650 -22.444 -22.925 1.00 82.94 177 ALA A O 1
ATOM 1370 N N . HIS A 1 178 ? 2.701 -21.937 -23.686 1.00 79.00 178 HIS A N 1
ATOM 1371 C CA . HIS A 1 178 ? 3.261 -23.272 -23.447 1.00 79.00 178 HIS A CA 1
ATOM 1372 C C . HIS A 1 178 ? 3.218 -23.679 -21.965 1.00 79.00 178 HIS A C 1
ATOM 1374 O O . HIS A 1 178 ? 2.913 -24.831 -21.656 1.00 79.00 178 HIS A O 1
ATOM 1380 N N . ARG A 1 179 ? 3.485 -22.752 -21.032 1.00 76.12 179 ARG A N 1
ATOM 1381 C CA . ARG A 1 179 ? 3.418 -23.034 -19.584 1.00 76.12 179 ARG A CA 1
ATOM 1382 C C . ARG A 1 179 ? 1.997 -23.332 -19.113 1.00 76.12 179 ARG A C 1
ATOM 1384 O O . ARG A 1 179 ? 1.813 -24.261 -18.332 1.00 76.12 179 ARG A O 1
ATOM 1391 N N . LEU A 1 180 ? 1.008 -22.581 -19.595 1.00 79.19 180 LEU A N 1
ATOM 1392 C CA . LEU A 1 180 ? -0.400 -22.802 -19.246 1.00 79.19 180 LEU A CA 1
ATOM 1393 C C . LEU A 1 180 ? -0.924 -24.145 -19.769 1.00 79.19 180 LEU A C 1
ATOM 1395 O O . LEU A 1 180 ? -1.591 -24.869 -19.031 1.00 79.19 180 LEU A O 1
ATOM 1399 N N . LEU A 1 181 ? -0.553 -24.519 -20.995 1.00 81.19 181 LEU A N 1
ATOM 1400 C CA . LEU A 1 181 ? -0.861 -25.839 -21.555 1.00 81.19 181 LEU A CA 1
ATOM 1401 C C . LEU A 1 181 ? -0.219 -26.974 -20.742 1.00 81.19 181 LEU A C 1
ATOM 1403 O O . LEU A 1 181 ? -0.855 -27.999 -20.496 1.00 81.19 181 LEU A O 1
ATOM 1407 N N . LEU A 1 182 ? 1.011 -26.780 -20.254 1.00 75.44 182 LEU A N 1
ATOM 1408 C CA . LEU A 1 182 ? 1.651 -27.751 -19.364 1.00 75.44 182 LEU A CA 1
ATOM 1409 C C . LEU A 1 182 ? 0.917 -27.890 -18.022 1.00 75.44 182 LEU A C 1
ATOM 1411 O O . LEU A 1 182 ? 0.739 -29.015 -17.556 1.00 75.44 182 LEU A O 1
ATOM 1415 N N . LEU A 1 183 ? 0.453 -26.783 -17.431 1.00 74.12 183 LEU A N 1
ATOM 1416 C CA . LEU A 1 183 ? -0.322 -26.780 -16.182 1.00 74.12 183 LEU A CA 1
ATOM 1417 C C . LEU A 1 183 ? -1.646 -27.549 -16.312 1.00 74.12 183 LEU A C 1
ATOM 1419 O O . LEU A 1 183 ? -2.020 -28.268 -15.389 1.00 74.12 183 LEU A O 1
ATOM 1423 N N . GLN A 1 184 ? -2.317 -27.459 -17.464 1.00 76.50 184 GLN A N 1
ATOM 1424 C CA . GLN A 1 184 ? -3.544 -28.219 -17.728 1.00 76.50 184 GLN A CA 1
ATOM 1425 C C . GLN A 1 184 ? -3.290 -29.716 -17.950 1.00 76.50 184 GLN A C 1
ATOM 1427 O O . GLN A 1 184 ? -4.153 -30.535 -17.653 1.00 76.50 184 GLN A O 1
ATOM 1432 N N . SER A 1 185 ? -2.098 -30.097 -18.420 1.00 71.75 185 SER A N 1
ATOM 1433 C CA . SER A 1 185 ? -1.774 -31.496 -18.735 1.00 71.75 185 SER A CA 1
ATOM 1434 C C . SER A 1 185 ? -1.532 -32.400 -17.515 1.00 71.75 185 SER A C 1
ATOM 1436 O O . SER A 1 185 ? -1.201 -33.573 -17.685 1.00 71.75 185 SER A O 1
ATOM 1438 N N . GLY A 1 186 ? -1.646 -31.887 -16.281 1.00 59.28 186 GLY A N 1
ATOM 1439 C CA . GLY A 1 186 ? -1.503 -32.679 -15.049 1.00 59.28 186 GLY A CA 1
ATOM 1440 C C . GLY A 1 186 ? -0.112 -33.295 -14.828 1.00 59.28 186 GLY A C 1
ATOM 1441 O O . GLY A 1 186 ? 0.110 -33.998 -13.840 1.00 59.28 186 GLY A O 1
ATOM 1442 N N . ARG A 1 187 ? 0.855 -33.027 -15.716 1.00 57.75 187 ARG A N 1
ATOM 1443 C CA . ARG A 1 187 ? 2.230 -33.512 -15.597 1.00 57.75 187 ARG A CA 1
ATOM 1444 C C . ARG A 1 187 ? 2.967 -32.680 -14.556 1.00 57.75 187 ARG A C 1
ATOM 1446 O O . ARG A 1 187 ? 3.539 -31.635 -14.853 1.00 57.75 187 ARG A O 1
ATOM 1453 N N . ARG A 1 188 ? 2.937 -33.170 -13.316 1.00 50.84 188 ARG A N 1
ATOM 1454 C CA . ARG A 1 188 ? 3.776 -32.702 -12.207 1.00 50.84 188 ARG A CA 1
ATOM 1455 C C . ARG A 1 188 ? 5.230 -32.645 -12.679 1.00 50.84 188 ARG A C 1
ATOM 1457 O O . ARG A 1 188 ? 5.824 -33.673 -12.992 1.00 50.84 188 ARG A O 1
ATOM 1464 N N . THR A 1 189 ? 5.793 -31.444 -12.754 1.00 58.53 189 THR A N 1
ATOM 1465 C CA . THR A 1 189 ? 7.227 -31.259 -12.992 1.00 58.53 189 THR A CA 1
ATOM 1466 C C . THR A 1 189 ? 8.010 -31.958 -11.877 1.00 58.53 189 THR A C 1
ATOM 1468 O O . THR A 1 189 ? 7.621 -31.807 -10.714 1.00 58.53 189 THR A O 1
ATOM 1471 N N . PRO A 1 190 ? 9.092 -32.700 -12.179 1.00 60.44 190 PRO A N 1
ATOM 1472 C CA . PRO A 1 190 ? 9.918 -33.314 -11.148 1.00 60.44 190 PRO A CA 1
ATOM 1473 C C . PRO A 1 190 ? 10.439 -32.234 -10.197 1.00 60.44 190 PRO A C 1
ATOM 1475 O O . PRO A 1 190 ? 10.879 -31.164 -10.627 1.00 60.44 190 PRO A O 1
ATOM 1478 N N . ALA A 1 191 ? 10.316 -32.510 -8.900 1.00 49.84 191 ALA A N 1
ATOM 1479 C CA . ALA A 1 191 ? 10.720 -31.618 -7.828 1.00 49.84 191 ALA A CA 1
ATOM 1480 C C . ALA A 1 191 ? 12.172 -31.171 -8.035 1.00 49.84 191 ALA A C 1
ATOM 1482 O O . ALA A 1 191 ? 13.077 -31.993 -8.171 1.00 49.84 191 ALA A O 1
ATOM 1483 N N . ARG A 1 192 ? 12.381 -29.855 -8.069 1.00 57.06 192 ARG A N 1
ATOM 1484 C CA . ARG A 1 192 ? 13.706 -29.241 -8.100 1.00 57.06 192 ARG A CA 1
ATOM 1485 C C . ARG A 1 192 ? 14.414 -29.567 -6.774 1.00 57.06 192 ARG A C 1
ATOM 1487 O O . ARG A 1 192 ? 13.915 -29.139 -5.733 1.00 57.06 192 ARG A O 1
ATOM 1494 N N . PRO A 1 193 ? 15.536 -30.304 -6.775 1.00 55.25 193 PRO A N 1
ATOM 1495 C CA . PRO A 1 193 ? 16.285 -30.559 -5.556 1.00 55.25 193 PRO A CA 1
ATOM 1496 C C . PRO A 1 193 ? 17.057 -29.297 -5.154 1.00 55.25 193 PRO A C 1
ATOM 1498 O O . PRO A 1 193 ? 17.670 -28.640 -5.995 1.00 55.25 193 PRO A O 1
ATOM 1501 N N . GLY A 1 194 ? 17.030 -28.976 -3.862 1.00 55.03 194 GLY A N 1
ATOM 1502 C CA . GLY A 1 194 ? 17.956 -28.023 -3.253 1.00 55.03 194 GLY A CA 1
ATOM 1503 C C . GLY A 1 194 ? 17.406 -26.615 -3.051 1.00 55.03 194 GLY A C 1
ATOM 1504 O O . GLY A 1 194 ? 17.845 -25.681 -3.708 1.00 55.03 194 GLY A O 1
ATOM 1505 N N . ASN A 1 195 ? 16.506 -26.459 -2.082 1.00 53.75 195 ASN A N 1
ATOM 1506 C CA . ASN A 1 195 ? 16.529 -25.296 -1.199 1.00 53.75 195 ASN A CA 1
ATOM 1507 C C . ASN A 1 195 ? 16.576 -25.863 0.219 1.00 53.75 195 ASN A C 1
ATOM 1509 O O . ASN A 1 195 ? 15.559 -26.304 0.751 1.00 53.75 195 ASN A O 1
ATOM 1513 N N . SER A 1 196 ? 17.785 -25.937 0.771 1.00 55.75 196 SER A N 1
ATOM 1514 C CA . SER A 1 196 ? 18.030 -26.222 2.179 1.00 55.75 196 SER A CA 1
ATOM 1515 C C . SER A 1 196 ? 17.235 -25.230 3.025 1.00 55.75 196 SER A C 1
ATOM 1517 O O . SER A 1 196 ? 17.515 -24.033 3.043 1.00 55.75 196 SER A O 1
ATOM 1519 N N . SER A 1 197 ? 16.176 -25.779 3.603 1.00 59.38 197 SER A N 1
ATOM 1520 C CA . SER A 1 197 ? 15.459 -25.392 4.808 1.00 59.38 197 SER A CA 1
ATOM 1521 C C . SER A 1 197 ? 15.840 -24.052 5.441 1.00 59.38 197 SER A C 1
ATOM 1523 O O . SER A 1 197 ? 16.813 -23.937 6.176 1.00 59.38 197 SER A O 1
ATOM 1525 N N . ASP A 1 198 ? 14.915 -23.100 5.337 1.00 62.41 198 ASP A N 1
ATOM 1526 C CA . ASP A 1 198 ? 14.714 -21.982 6.275 1.00 62.41 198 ASP A CA 1
ATOM 1527 C C . ASP A 1 198 ? 14.705 -22.441 7.762 1.00 62.41 198 ASP A C 1
ATOM 1529 O O . ASP A 1 198 ? 15.017 -21.694 8.690 1.00 62.41 198 ASP A O 1
ATOM 1533 N N . LEU A 1 199 ? 14.429 -23.730 8.000 1.00 68.44 199 LEU A N 1
ATOM 1534 C CA . LEU A 1 199 ? 14.565 -24.398 9.298 1.00 68.44 199 LEU A CA 1
ATOM 1535 C C . LEU A 1 199 ? 16.011 -24.475 9.824 1.00 68.44 199 LEU A C 1
ATOM 1537 O O . LEU A 1 199 ? 16.200 -24.406 11.039 1.00 68.44 199 LEU A O 1
ATOM 1541 N N . ASP A 1 200 ? 17.020 -24.573 8.955 1.00 74.06 200 ASP A N 1
ATOM 1542 C CA . ASP A 1 200 ? 18.427 -24.631 9.377 1.00 74.06 200 ASP A CA 1
ATOM 1543 C C . ASP A 1 200 ? 18.927 -23.249 9.820 1.00 74.06 200 ASP A C 1
ATOM 1545 O O . ASP A 1 200 ? 19.636 -23.132 10.822 1.00 74.06 200 ASP A O 1
ATOM 1549 N N . LEU A 1 201 ? 18.456 -22.183 9.162 1.00 71.12 201 LEU A N 1
ATOM 1550 C CA . LEU A 1 201 ? 18.713 -20.800 9.580 1.00 71.12 201 LEU A CA 1
ATOM 1551 C C . LEU A 1 201 ? 18.079 -20.499 10.945 1.00 71.12 201 LEU A C 1
ATOM 1553 O O . LEU A 1 201 ? 18.715 -19.888 11.803 1.00 71.12 201 LEU A O 1
ATOM 1557 N N . 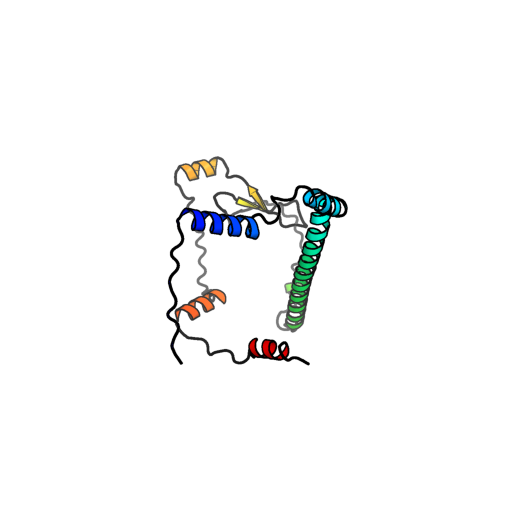ARG A 1 202 ? 16.861 -20.990 11.204 1.00 74.31 202 ARG A N 1
ATOM 1558 C CA . ARG A 1 202 ? 16.199 -20.821 12.510 1.00 74.31 202 ARG A CA 1
ATOM 1559 C C . ARG A 1 202 ? 16.903 -21.553 13.656 1.00 74.31 202 ARG A C 1
ATOM 1561 O O . ARG A 1 202 ? 16.863 -21.069 14.785 1.00 74.31 202 ARG A O 1
ATOM 1568 N N . ARG A 1 203 ? 17.561 -22.689 13.395 1.00 78.50 203 ARG A N 1
ATOM 1569 C CA . ARG A 1 203 ? 18.369 -23.388 14.413 1.00 78.50 203 ARG A CA 1
ATOM 1570 C C . ARG A 1 203 ? 19.653 -22.635 14.759 1.00 78.50 203 ARG A C 1
ATOM 1572 O O . ARG A 1 203 ? 20.010 -22.587 15.933 1.00 78.50 203 ARG A O 1
ATOM 1579 N N . ALA A 1 204 ? 20.301 -22.011 13.775 1.00 78.56 204 ALA A N 1
ATOM 1580 C CA . ALA A 1 204 ? 21.544 -21.271 13.994 1.00 78.56 204 ALA A CA 1
ATOM 1581 C C . ALA A 1 204 ? 21.366 -20.050 14.920 1.00 78.56 204 ALA A C 1
ATOM 1583 O O . ALA A 1 204 ? 22.261 -19.744 15.701 1.00 78.56 204 ALA A O 1
ATOM 1584 N N . TYR A 1 205 ? 20.206 -19.384 14.879 1.00 76.12 205 TYR A N 1
ATOM 1585 C CA . TYR A 1 205 ? 19.965 -18.163 15.662 1.00 76.12 205 TYR A CA 1
ATOM 1586 C C . TYR A 1 205 ? 19.399 -18.384 17.074 1.00 76.12 205 TYR A C 1
ATOM 1588 O O . TYR A 1 205 ? 19.488 -17.479 17.896 1.00 76.12 205 TYR A O 1
ATOM 1596 N N . ASN A 1 206 ? 18.862 -19.567 17.385 1.00 77.12 206 ASN A N 1
ATOM 1597 C CA . ASN A 1 206 ? 18.269 -19.869 18.699 1.00 77.12 206 ASN A CA 1
ATOM 1598 C C . ASN A 1 206 ? 19.191 -20.669 19.637 1.00 77.12 206 ASN A C 1
ATOM 1600 O O . ASN A 1 206 ? 18.726 -21.217 20.635 1.00 77.12 206 ASN A O 1
ATOM 1604 N N . SER A 1 207 ? 20.487 -20.758 19.333 1.00 61.75 207 SER A N 1
ATOM 1605 C CA . SER A 1 207 ? 21.456 -21.409 20.221 1.00 61.75 207 SER A CA 1
ATOM 1606 C C . SER A 1 207 ? 22.022 -20.376 21.209 1.00 61.75 207 SER A C 1
ATOM 1608 O O . SER A 1 207 ? 22.674 -19.431 20.759 1.00 61.75 207 SER A O 1
ATOM 1610 N N . PRO A 1 208 ? 21.774 -20.496 22.526 1.00 67.62 208 PRO A N 1
ATOM 1611 C CA . PRO A 1 208 ? 22.375 -19.607 23.517 1.00 67.62 208 PRO A CA 1
ATOM 1612 C C . PRO A 1 208 ? 23.892 -19.851 23.596 1.00 67.62 208 PRO A C 1
ATOM 1614 O O . PRO A 1 208 ? 24.339 -20.996 23.520 1.00 67.62 208 PRO A O 1
ATOM 1617 N N . ARG A 1 209 ? 24.666 -18.763 23.697 1.00 58.78 209 ARG A N 1
ATOM 1618 C CA . ARG A 1 209 ? 26.119 -18.782 23.934 1.00 58.78 209 ARG A CA 1
ATOM 1619 C C . ARG A 1 209 ? 26.449 -19.064 25.392 1.00 58.78 209 ARG A C 1
ATOM 1621 O O . ARG A 1 209 ? 25.683 -18.582 26.254 1.00 58.78 209 ARG A O 1
#

Secondary structure (DSSP, 8-state):
----PPP-----HHHHHHHHHHHHHHHH-TTSS-TTHHHHHHHHTTTSPPHHHHHHHHHHHHHHHHHHHHHHHHHHHHHHHHHHHHHH----TTS-GGGGSSS-------------TTPPEETTEEEEEPTT-TTS--EEEEPPPHHHHHHHHTT-------------------HHHHHHHHHHTT--PPPPP----HHHHHHHHT---

InterPro domains:
  IPR019148 Nuclear protein DGCR14/ESS-2 [PF09751] (38-100)
  IPR019148 Nuclear protein DGCR14/ESS-2 [PTHR12940] (43-86)

pLDDT: mean 71.11, std 15.82, range [39.16, 97.75]

Sequence (209 aa):
MAKKKRTVAVLSEAEFTSGIDAIIQRDYFPRTLDGAQQRQCSQTARQSGSLDEYLRAHTSEDNASFRRMVDSDKQRRDERYSRVSRAIVHKNTRLPAQSSRLSLEEEDGCDDDESVAGTPVINGYRLLRDPGDSGRSGFRLAAPSPRELAALQLGKRPTQAAVVRGSNARSPLSPAAHRLLLLQSGRRTPARPGNSSDLDLRRAYNSPR

Organism: NCBI:txid1052879